Protein AF-R6THE5-F1 (afdb_monomer_lite)

Foldseek 3Di:
DVVVVVVVVVVVVVVVVVVVVVVVVVVVVVVVVVVVVVVVVVVVVCVLCVPPAAQLLSVLSVCPVVAPFWPHFLLVFKDFDPLCVLQLCLLCPLSRSATEGAAPVSVVVSVVVCVVVVRDDHHYDHLVPAAADADPDPCLCVQPQWDAFSLVRMDGDPSCSSVSRNRGSQETEGADPVSVVVSCVVVVQSGWYAHSQGWIQHRPGDDIDDDPRPCPDPPPPPDDDDDDDDPDPDPDDDDDDDDDDDDDDDDDDDDDDDDDDDDDDDDDDDDDDDDDDDD

Structure (mmCIF, N/CA/C/O backbone):
data_AF-R6THE5-F1
#
_entry.id   AF-R6THE5-F1
#
loop_
_atom_site.group_PDB
_atom_site.id
_atom_site.type_symbol
_atom_site.label_atom_id
_atom_site.label_alt_id
_atom_site.label_comp_id
_atom_site.label_asym_id
_atom_site.label_entity_id
_atom_site.label_seq_id
_atom_site.pdbx_PDB_ins_code
_atom_site.Cartn_x
_atom_site.Cartn_y
_atom_site.Cartn_z
_atom_site.occupancy
_atom_site.B_iso_or_equiv
_atom_site.auth_seq_id
_atom_site.auth_comp_id
_atom_site.auth_asym_id
_atom_site.auth_atom_id
_atom_site.pdbx_PDB_model_num
ATOM 1 N N . MET A 1 1 ? -55.246 -9.304 52.342 1.00 58.66 1 MET A N 1
ATOM 2 C CA . MET A 1 1 ? -54.461 -8.093 51.993 1.00 58.66 1 MET A CA 1
ATOM 3 C C . MET A 1 1 ? -52.943 -8.332 51.969 1.00 58.66 1 MET A C 1
ATOM 5 O O . MET A 1 1 ? -52.313 -7.885 51.020 1.00 58.66 1 MET A O 1
ATOM 9 N N . GLY A 1 2 ? -52.345 -9.071 52.919 1.00 68.88 2 GLY A N 1
ATOM 10 C CA . GLY A 1 2 ? -50.879 -9.270 52.994 1.00 68.88 2 GLY A CA 1
ATOM 11 C C . GLY A 1 2 ? -50.200 -9.909 51.766 1.00 68.88 2 GLY A C 1
ATOM 12 O O . GLY A 1 2 ? -49.171 -9.410 51.318 1.00 68.88 2 GLY A O 1
ATOM 13 N N . ASN A 1 3 ? -50.804 -10.935 51.149 1.00 76.44 3 ASN A N 1
ATOM 14 C CA . ASN A 1 3 ? -50.218 -11.612 49.974 1.00 76.44 3 ASN A CA 1
ATOM 15 C C . ASN A 1 3 ? -50.125 -10.725 48.720 1.00 76.44 3 ASN A C 1
ATOM 17 O O . ASN A 1 3 ? -49.232 -10.904 47.896 1.00 76.44 3 ASN A O 1
ATOM 21 N N . ILE A 1 4 ? -51.030 -9.753 48.572 1.00 80.88 4 ILE A N 1
ATOM 22 C CA . ILE A 1 4 ? -51.056 -8.852 47.412 1.00 80.88 4 ILE A CA 1
ATOM 23 C C . ILE A 1 4 ? -49.900 -7.849 47.515 1.00 80.88 4 ILE A C 1
ATOM 25 O O . ILE A 1 4 ? -49.156 -7.657 46.555 1.00 80.88 4 ILE A O 1
ATOM 29 N N . ILE A 1 5 ? -49.686 -7.281 48.705 1.00 83.06 5 ILE A N 1
ATOM 30 C CA . ILE A 1 5 ? -48.602 -6.328 48.984 1.00 83.06 5 ILE A CA 1
ATOM 31 C C . ILE A 1 5 ? -47.231 -6.995 48.793 1.00 83.06 5 ILE A C 1
ATOM 33 O O . ILE A 1 5 ? -46.365 -6.426 48.128 1.00 83.06 5 ILE A O 1
ATOM 37 N N . ALA A 1 6 ? -47.064 -8.231 49.279 1.00 83.44 6 ALA A N 1
ATOM 38 C CA . ALA A 1 6 ? -45.846 -9.020 49.080 1.00 83.44 6 ALA A CA 1
ATOM 39 C C . ALA A 1 6 ? -45.580 -9.355 47.595 1.00 83.44 6 ALA A C 1
ATOM 41 O O . ALA A 1 6 ? -44.442 -9.331 47.131 1.00 83.44 6 ALA A O 1
ATOM 42 N N . GLY A 1 7 ? -46.627 -9.620 46.807 1.00 86.50 7 GLY A N 1
ATOM 43 C CA . GLY A 1 7 ? -46.486 -9.832 45.363 1.00 86.50 7 GLY A CA 1
ATOM 44 C C . GLY A 1 7 ? -46.077 -8.562 44.605 1.00 86.50 7 GLY A C 1
ATOM 45 O O . GLY A 1 7 ? -45.289 -8.622 43.657 1.00 86.50 7 GLY A O 1
ATOM 46 N N . HIS A 1 8 ? -46.588 -7.396 45.012 1.00 86.38 8 HIS A N 1
ATOM 47 C CA . HIS A 1 8 ? -46.202 -6.115 44.415 1.00 86.38 8 HIS A CA 1
ATOM 48 C C . HIS A 1 8 ? -44.771 -5.698 44.779 1.00 86.38 8 HIS A C 1
ATOM 50 O O . HIS A 1 8 ? -44.074 -5.173 43.907 1.00 86.38 8 HIS A O 1
ATOM 56 N N . SER A 1 9 ? -44.301 -5.970 46.001 1.00 89.31 9 SER A N 1
ATOM 57 C CA . SER A 1 9 ? -42.917 -5.682 46.399 1.00 89.31 9 SER A CA 1
ATOM 58 C C . SER A 1 9 ? -41.904 -6.531 45.625 1.00 89.31 9 SER A C 1
ATOM 60 O O . SER A 1 9 ? -40.937 -5.980 45.103 1.00 89.31 9 SER A O 1
ATOM 62 N N . LEU A 1 10 ? -42.171 -7.829 45.431 1.00 90.00 10 LEU A N 1
ATOM 63 C CA . LEU A 1 10 ? -41.318 -8.720 44.633 1.00 90.00 10 LEU A CA 1
ATOM 64 C C . LEU A 1 10 ? -41.166 -8.245 43.179 1.00 90.00 10 LEU A C 1
ATOM 66 O O . LEU A 1 10 ? -40.049 -8.158 42.668 1.00 90.00 10 LEU A O 1
ATOM 70 N N . ARG A 1 11 ? -42.267 -7.858 42.517 1.00 89.44 11 ARG A N 1
ATOM 71 C CA . ARG A 1 11 ? -42.217 -7.311 41.144 1.00 89.44 11 ARG A CA 1
ATOM 72 C C . ARG A 1 11 ? -41.452 -5.990 41.070 1.00 89.44 11 ARG A C 1
ATOM 74 O O . ARG A 1 11 ? -40.806 -5.706 40.061 1.00 89.44 11 ARG A O 1
ATOM 81 N N . LEU A 1 12 ? -41.542 -5.166 42.113 1.00 92.31 12 LEU A N 1
ATOM 82 C CA . LEU A 1 12 ? -40.837 -3.891 42.193 1.00 92.31 12 LEU A CA 1
ATOM 83 C C . LEU A 1 12 ? -39.329 -4.101 42.376 1.00 92.31 12 LEU A C 1
ATOM 85 O O . LEU A 1 12 ? -38.543 -3.438 41.699 1.00 92.31 12 LEU A O 1
ATOM 89 N N . GLU A 1 13 ? -38.915 -5.057 43.210 1.00 92.62 13 GLU A N 1
ATOM 90 C CA . GLU A 1 13 ? -37.508 -5.449 43.331 1.00 92.62 13 GLU A CA 1
ATOM 91 C C . GLU A 1 13 ? -36.951 -6.042 42.039 1.00 92.62 13 GLU A C 1
ATOM 93 O O . GLU A 1 13 ? -35.848 -5.691 41.624 1.00 92.62 13 GLU A O 1
ATOM 98 N N . GLU A 1 14 ? -37.713 -6.898 41.364 1.00 91.88 14 GLU A N 1
ATOM 99 C CA . GLU A 1 14 ? -37.295 -7.489 40.095 1.00 91.88 14 GLU A CA 1
ATOM 100 C C . GLU A 1 14 ? -37.095 -6.415 39.015 1.00 91.88 14 GLU A C 1
ATOM 102 O O . GLU A 1 14 ? -36.087 -6.417 38.306 1.00 91.88 14 GLU A O 1
ATOM 107 N N . ARG A 1 15 ? -38.011 -5.440 38.926 1.00 92.31 15 ARG A N 1
ATOM 108 C CA . ARG A 1 15 ? -37.875 -4.286 38.023 1.00 92.31 15 ARG A CA 1
ATOM 109 C C . ARG A 1 15 ? -36.680 -3.408 38.386 1.00 92.31 15 ARG A C 1
ATOM 111 O O . ARG A 1 15 ? -35.976 -2.974 37.480 1.00 92.31 15 ARG A O 1
ATOM 118 N N . LYS A 1 16 ? -36.415 -3.184 39.679 1.00 94.19 16 LYS A N 1
ATOM 119 C CA . LYS A 1 16 ? -35.219 -2.462 40.144 1.00 94.19 16 LYS A CA 1
ATOM 120 C C . LYS A 1 16 ? -33.933 -3.195 39.766 1.00 94.19 16 LYS A C 1
ATOM 122 O O . LYS A 1 16 ? -33.027 -2.560 39.240 1.00 94.19 16 LYS A O 1
ATOM 127 N N . LYS A 1 17 ? -33.869 -4.518 39.952 1.00 93.69 17 LYS A N 1
ATOM 128 C CA . LYS A 1 17 ? -32.723 -5.350 39.542 1.00 93.69 17 LYS A CA 1
ATOM 129 C C . LYS A 1 17 ? -32.512 -5.313 38.028 1.00 93.69 17 LYS A C 1
ATOM 131 O O . LYS A 1 17 ? -31.388 -5.123 37.576 1.00 93.69 17 LYS A O 1
ATOM 136 N N . LYS A 1 18 ? -33.589 -5.411 37.241 1.00 92.81 18 LYS A N 1
ATOM 137 C CA . LYS A 1 18 ? -33.544 -5.276 35.774 1.00 92.81 18 LYS A CA 1
ATOM 138 C C . LYS A 1 18 ? -33.065 -3.886 35.336 1.00 92.81 18 LYS A C 1
ATOM 140 O O . LYS A 1 18 ? -32.223 -3.792 34.449 1.00 92.81 18 LYS A O 1
ATOM 145 N N . ALA A 1 19 ? -33.548 -2.821 35.976 1.00 92.62 19 ALA A N 1
ATOM 146 C CA . ALA A 1 19 ? -33.108 -1.452 35.704 1.00 92.62 19 ALA A CA 1
ATOM 147 C C . ALA A 1 19 ? -31.634 -1.228 36.083 1.00 92.62 19 ALA A C 1
ATOM 149 O O . ALA A 1 19 ? -30.895 -0.619 35.312 1.00 92.62 19 ALA A O 1
ATOM 150 N N . ALA A 1 20 ? -31.191 -1.766 37.223 1.00 93.88 20 ALA A N 1
ATOM 151 C CA . ALA A 1 20 ? -29.797 -1.713 37.655 1.00 93.88 20 ALA A CA 1
ATOM 152 C C . ALA A 1 20 ? -28.881 -2.447 36.663 1.00 93.88 20 ALA A C 1
ATOM 154 O O . ALA A 1 20 ? -27.932 -1.850 36.162 1.00 93.88 20 ALA A O 1
ATOM 155 N N . ALA A 1 21 ? -29.231 -3.674 36.270 1.00 93.25 21 ALA A N 1
ATOM 156 C CA . ALA A 1 21 ? -28.481 -4.441 35.278 1.00 93.25 21 ALA A CA 1
ATOM 157 C C . ALA A 1 21 ? -28.393 -3.718 33.920 1.00 93.25 21 ALA A C 1
ATOM 159 O O . ALA A 1 21 ? -27.319 -3.648 33.324 1.00 93.25 21 ALA A O 1
ATOM 160 N N . ALA A 1 22 ? -29.494 -3.117 33.452 1.00 92.69 22 ALA A N 1
ATOM 161 C CA . ALA A 1 22 ? -29.495 -2.315 32.229 1.00 92.69 22 ALA A CA 1
ATOM 162 C C . ALA A 1 22 ? -28.617 -1.054 32.357 1.00 92.69 22 ALA A C 1
ATOM 164 O O . ALA A 1 22 ? -27.918 -0.684 31.413 1.00 92.69 22 ALA A O 1
ATOM 165 N N . SER A 1 23 ? -28.613 -0.403 33.526 1.00 92.69 23 SER A N 1
ATOM 166 C CA . SER A 1 23 ? -27.757 0.760 33.790 1.00 92.69 23 SER A CA 1
ATOM 167 C C . SER A 1 23 ? -26.270 0.396 33.821 1.00 92.69 23 SER A C 1
ATOM 169 O O . SER A 1 23 ? -25.455 1.110 33.241 1.00 92.69 23 SER A O 1
ATOM 171 N N . GLU A 1 24 ? -25.918 -0.753 34.401 1.00 93.88 24 GLU A N 1
ATOM 172 C CA . GLU A 1 24 ? -24.552 -1.276 34.408 1.00 93.88 24 GLU A CA 1
ATOM 173 C C . GLU A 1 24 ? -24.086 -1.640 33.000 1.00 93.88 24 GLU A C 1
ATOM 175 O O . GLU A 1 24 ? -22.976 -1.286 32.607 1.00 93.88 24 GLU A O 1
ATOM 180 N N . GLN A 1 25 ? -24.940 -2.299 32.210 1.00 93.56 25 GLN A N 1
ATOM 181 C CA . GLN A 1 25 ? -24.661 -2.587 30.802 1.00 93.56 25 GLN A CA 1
ATOM 182 C C . GLN A 1 25 ? -24.438 -1.301 30.006 1.00 93.56 25 GLN A C 1
ATOM 184 O O . GLN A 1 25 ? -23.479 -1.211 29.240 1.00 93.56 25 GLN A O 1
ATOM 189 N N . ARG A 1 26 ? -25.269 -0.276 30.227 1.00 94.62 26 ARG A N 1
ATOM 190 C CA . ARG A 1 26 ? -25.103 1.032 29.589 1.00 94.62 26 ARG A CA 1
ATOM 191 C C . ARG A 1 26 ? -23.787 1.695 29.994 1.00 94.62 26 ARG A C 1
ATOM 193 O O . ARG A 1 26 ? -23.100 2.221 29.122 1.00 94.62 26 ARG A O 1
ATOM 200 N N . MET A 1 27 ? -23.413 1.650 31.274 1.00 94.88 27 MET A N 1
ATOM 201 C CA . MET A 1 27 ? -22.129 2.186 31.741 1.00 94.88 27 MET A CA 1
ATOM 202 C C . MET A 1 27 ? -20.944 1.455 31.104 1.00 94.88 27 MET A C 1
ATOM 204 O O . MET A 1 27 ? -20.040 2.121 30.609 1.00 94.88 27 MET A O 1
ATOM 208 N N . LYS A 1 28 ? -20.977 0.116 31.037 1.00 94.81 28 LYS A N 1
ATOM 209 C CA . LYS A 1 28 ? -19.937 -0.690 30.375 1.00 94.81 28 LYS A CA 1
ATOM 210 C C . LYS A 1 28 ? -19.779 -0.309 28.906 1.0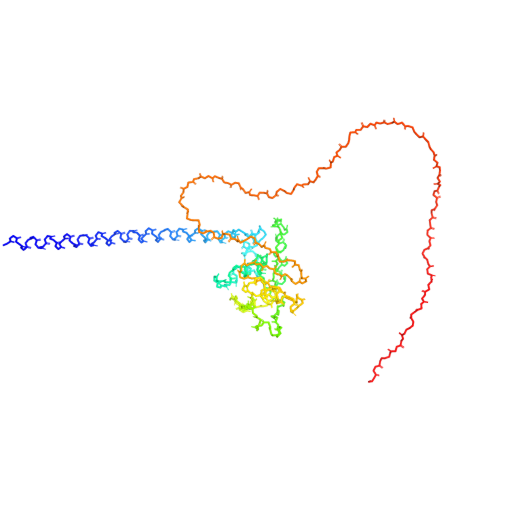0 94.81 28 LYS A C 1
ATOM 212 O O . LYS A 1 28 ? -18.690 0.074 28.500 1.00 94.81 28 LYS A O 1
ATOM 217 N N . LEU A 1 29 ? -20.878 -0.297 28.150 1.00 94.12 29 LEU A N 1
ATOM 218 C CA . LEU A 1 29 ? -20.852 0.099 26.740 1.00 94.12 29 LEU A CA 1
ATOM 219 C C . LEU A 1 29 ? -20.346 1.534 26.554 1.00 94.12 29 LEU A C 1
ATOM 221 O O . LEU A 1 29 ? -19.588 1.795 25.629 1.00 94.12 29 LEU A O 1
ATOM 225 N N . THR A 1 30 ? -20.713 2.455 27.451 1.00 95.62 30 THR A N 1
ATOM 226 C CA . THR A 1 30 ? -20.232 3.847 27.396 1.00 95.62 30 THR A CA 1
ATOM 227 C C . THR A 1 30 ? -18.719 3.923 27.630 1.00 95.62 30 THR A C 1
ATOM 229 O O . THR A 1 30 ? -18.014 4.640 26.915 1.00 95.62 30 THR A O 1
ATOM 232 N N . MET A 1 31 ? -18.195 3.158 28.593 1.00 94.81 31 MET A N 1
ATOM 233 C CA . MET A 1 31 ? -16.752 3.059 28.825 1.00 94.81 31 MET A CA 1
ATOM 234 C C . MET A 1 31 ? -16.026 2.449 27.620 1.00 94.81 31 MET A C 1
ATOM 236 O O . MET A 1 31 ? -15.014 3.001 27.187 1.00 94.81 31 MET A O 1
ATOM 240 N N . ASP A 1 32 ? -16.572 1.381 27.034 1.00 94.81 32 ASP A N 1
ATOM 241 C CA . ASP A 1 32 ? -16.005 0.726 25.851 1.00 94.81 32 ASP A CA 1
ATOM 242 C C . ASP A 1 32 ? -15.977 1.674 24.643 1.00 94.81 32 ASP A C 1
ATOM 244 O O . ASP A 1 32 ? -14.955 1.776 23.961 1.00 94.81 32 ASP A O 1
ATOM 248 N N . THR A 1 33 ? -17.052 2.442 24.413 1.00 95.44 33 THR A N 1
ATOM 249 C CA . THR A 1 33 ? -17.077 3.464 23.353 1.00 95.44 33 THR A CA 1
ATOM 250 C C . THR A 1 33 ? -16.022 4.541 23.578 1.00 95.44 33 THR A C 1
ATOM 252 O O . THR A 1 33 ? -15.283 4.866 22.652 1.00 95.44 33 THR A O 1
ATOM 255 N N . GLY A 1 34 ? -15.861 5.028 24.815 1.00 95.50 34 GLY A N 1
ATOM 256 C CA . GLY A 1 34 ? -14.832 6.018 25.136 1.00 95.50 34 GLY A CA 1
ATOM 257 C C . GLY A 1 34 ? -13.411 5.483 24.934 1.00 95.50 34 GLY A C 1
ATOM 258 O O . GLY A 1 34 ? -12.538 6.199 24.440 1.00 95.50 34 GLY A O 1
ATOM 259 N N . ALA A 1 35 ? -13.165 4.212 25.264 1.00 94.50 35 ALA A N 1
ATOM 260 C CA . ALA A 1 35 ? -11.875 3.566 25.040 1.00 94.50 35 ALA A CA 1
ATOM 261 C C . ALA A 1 35 ? -11.555 3.410 23.542 1.00 94.50 35 ALA A C 1
ATOM 263 O O . ALA A 1 35 ? -10.432 3.703 23.119 1.00 94.50 35 ALA A O 1
ATOM 264 N N . LEU A 1 36 ? -12.537 2.99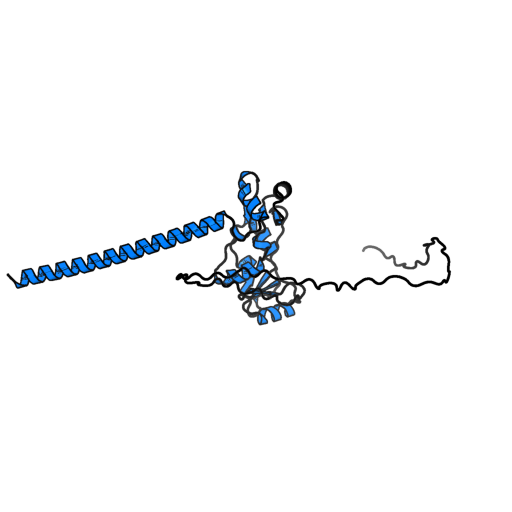2 22.735 1.00 94.19 36 LEU A N 1
ATOM 265 C CA . LEU A 1 36 ? -12.392 2.873 21.283 1.00 94.19 36 LEU A CA 1
ATOM 266 C C . LEU A 1 36 ? -12.195 4.239 20.615 1.00 94.19 36 LEU A C 1
ATOM 268 O O . LEU A 1 36 ? -11.300 4.369 19.781 1.00 94.19 36 LEU A O 1
ATOM 272 N N . ASP A 1 37 ? -12.934 5.269 21.029 1.00 95.44 37 ASP A N 1
ATOM 273 C CA . ASP A 1 37 ? -12.773 6.634 20.517 1.00 95.44 37 ASP A CA 1
ATOM 274 C C . ASP A 1 37 ? -11.380 7.189 20.810 1.00 95.44 37 ASP A C 1
ATOM 276 O O . ASP A 1 37 ? -10.729 7.756 19.930 1.00 95.44 37 ASP A O 1
ATOM 280 N N . ASN A 1 38 ? -10.876 6.980 22.028 1.00 95.88 38 ASN A N 1
ATOM 281 C CA . ASN A 1 38 ? -9.511 7.363 22.379 1.00 95.88 38 ASN A CA 1
ATOM 282 C C . ASN A 1 38 ? -8.487 6.615 21.519 1.00 95.88 38 ASN A C 1
ATOM 284 O O . ASN A 1 38 ? -7.516 7.213 21.053 1.00 95.88 38 ASN A O 1
ATOM 288 N N . ARG A 1 39 ? -8.710 5.321 21.255 1.00 94.81 39 ARG A N 1
ATOM 289 C CA . ARG A 1 39 ? -7.827 4.537 20.388 1.00 94.81 39 ARG A CA 1
ATOM 290 C C . ARG A 1 39 ? -7.839 5.048 18.949 1.00 94.81 39 ARG A C 1
ATOM 292 O O . ARG A 1 39 ? -6.764 5.169 18.366 1.00 94.81 39 ARG A O 1
ATOM 299 N N . ILE A 1 40 ? -9.013 5.362 18.402 1.00 94.88 40 ILE A N 1
ATOM 300 C CA . ILE A 1 40 ? -9.161 5.934 17.059 1.00 94.88 40 ILE A CA 1
ATOM 301 C C . ILE A 1 40 ? -8.428 7.271 16.989 1.00 94.88 40 ILE A C 1
ATOM 303 O O . ILE A 1 40 ? -7.590 7.443 16.113 1.00 94.88 40 ILE A O 1
ATOM 307 N N . ARG A 1 41 ? -8.656 8.177 17.949 1.00 94.44 41 ARG A N 1
ATOM 308 C CA . ARG A 1 41 ? -7.988 9.489 17.995 1.00 94.44 41 ARG A CA 1
ATOM 309 C C . ARG A 1 41 ? -6.468 9.366 17.979 1.00 94.44 41 ARG A C 1
ATOM 311 O O . ARG A 1 41 ? -5.822 10.047 17.191 1.00 94.44 41 ARG A O 1
ATOM 318 N N . LEU A 1 42 ? -5.909 8.480 18.805 1.00 93.00 42 LEU A N 1
ATOM 319 C CA . LEU A 1 42 ? -4.464 8.241 18.842 1.00 93.00 42 LEU A CA 1
ATOM 320 C C . LEU A 1 42 ? -3.939 7.722 17.497 1.00 93.00 42 LEU A C 1
ATOM 322 O O . LEU A 1 42 ? -2.939 8.230 17.004 1.00 93.00 42 LEU A O 1
ATOM 326 N N . LEU A 1 43 ? -4.616 6.741 16.890 1.00 89.50 43 LEU A N 1
ATOM 327 C CA . LEU A 1 43 ? -4.209 6.192 15.593 1.00 89.50 43 LEU A CA 1
ATOM 328 C C . LEU A 1 43 ? -4.302 7.234 14.473 1.00 89.50 43 LEU A C 1
ATOM 330 O O . LEU A 1 43 ? -3.379 7.350 13.674 1.00 89.50 43 LEU A O 1
ATOM 334 N N . THR A 1 44 ? -5.369 8.033 14.451 1.00 90.62 44 THR A N 1
ATOM 335 C CA . THR A 1 44 ? -5.538 9.118 13.478 1.00 90.62 44 THR A CA 1
ATOM 336 C C . THR A 1 44 ? -4.460 10.192 13.629 1.00 90.62 44 THR A C 1
ATOM 338 O O . THR A 1 44 ? -3.995 10.727 12.625 1.00 90.62 44 THR A O 1
ATOM 341 N N . GLU A 1 45 ? -4.031 10.509 14.852 1.00 91.00 45 GLU A N 1
ATOM 342 C CA . GLU A 1 45 ? -2.941 11.466 15.069 1.00 91.00 45 GLU A CA 1
ATOM 343 C C . GLU A 1 45 ? -1.604 10.916 14.551 1.00 91.00 45 GLU A C 1
ATOM 345 O O . GLU A 1 45 ? -0.909 11.590 13.793 1.00 91.00 45 GLU A O 1
ATOM 350 N N . MET A 1 46 ? -1.293 9.650 14.850 1.00 88.81 46 MET A N 1
ATOM 351 C CA . MET A 1 46 ? -0.091 8.978 14.334 1.00 88.81 46 MET A CA 1
ATOM 352 C C . MET A 1 46 ? -0.066 8.929 12.796 1.00 88.81 46 MET A C 1
ATOM 354 O O . MET A 1 46 ? 0.982 9.136 12.177 1.00 88.81 46 MET A O 1
ATOM 358 N N . GLU A 1 47 ? -1.219 8.681 12.165 1.00 86.81 47 GLU A N 1
ATOM 359 C CA . GLU A 1 47 ? -1.370 8.714 10.706 1.00 86.81 47 GLU A CA 1
ATOM 360 C C . GLU A 1 47 ? -1.102 10.114 10.140 1.00 86.81 47 GLU A C 1
ATOM 362 O O . GLU A 1 47 ? -0.350 10.252 9.174 1.00 86.81 47 GLU A O 1
ATOM 367 N N . ARG A 1 48 ? -1.646 11.168 10.764 1.00 85.25 48 ARG A N 1
ATOM 368 C CA . ARG A 1 48 ? -1.424 12.568 10.353 1.00 85.25 48 ARG A CA 1
ATOM 369 C C . ARG A 1 48 ? 0.031 13.001 10.483 1.00 85.25 48 ARG A C 1
ATOM 371 O O . ARG A 1 48 ? 0.526 13.765 9.654 1.00 85.25 48 ARG A O 1
ATOM 378 N N . GLU A 1 49 ? 0.733 12.499 11.491 1.00 86.12 49 GLU A N 1
ATOM 379 C CA . GLU A 1 49 ? 2.168 12.734 11.671 1.00 86.12 49 GLU A CA 1
ATOM 380 C C . GLU A 1 49 ? 3.049 11.881 10.743 1.00 86.12 49 GLU A C 1
ATOM 382 O O . GLU A 1 49 ? 4.287 12.010 10.751 1.00 86.12 49 GLU A O 1
ATOM 387 N N . TYR A 1 50 ? 2.429 11.022 9.923 1.00 85.38 50 TYR A N 1
ATOM 388 C CA . TYR A 1 50 ? 3.100 10.066 9.051 1.00 85.38 50 TYR A CA 1
ATOM 389 C C . TYR A 1 50 ? 4.117 9.220 9.830 1.00 85.38 50 TYR A C 1
ATOM 391 O O . TYR A 1 50 ? 5.253 9.014 9.388 1.00 85.38 50 TYR A O 1
ATOM 399 N N . GLU A 1 51 ? 3.767 8.773 11.036 1.00 84.44 51 GLU A N 1
ATOM 400 C CA . GLU A 1 51 ? 4.682 7.999 11.870 1.00 84.44 51 GLU A CA 1
ATOM 401 C C . GLU A 1 51 ? 5.160 6.724 11.144 1.00 84.44 51 GLU A C 1
ATOM 403 O O . GLU A 1 51 ? 4.421 6.088 10.400 1.00 84.44 51 GLU A O 1
ATOM 408 N N . GLY A 1 52 ? 6.449 6.389 11.267 1.00 83.75 52 GLY A N 1
ATOM 409 C CA . GLY A 1 52 ? 7.067 5.284 10.517 1.00 83.75 52 GLY A CA 1
ATOM 410 C C . GLY A 1 52 ? 7.555 5.620 9.097 1.00 83.75 52 GLY A C 1
ATOM 411 O O . GLY A 1 52 ? 8.376 4.879 8.551 1.00 83.75 52 GLY A O 1
ATOM 412 N N . PHE A 1 53 ? 7.161 6.756 8.509 1.00 88.31 53 PHE A N 1
ATOM 413 C CA . PHE A 1 53 ? 7.721 7.210 7.230 1.00 88.31 53 PHE A CA 1
ATOM 414 C C . PHE A 1 53 ? 9.077 7.902 7.394 1.00 88.31 53 PHE A C 1
ATOM 416 O O . PHE A 1 53 ? 9.394 8.503 8.427 1.00 88.31 53 PHE A O 1
ATOM 423 N N . SER A 1 54 ? 9.884 7.862 6.330 1.00 89.38 54 SER A N 1
ATOM 424 C CA . SER A 1 54 ? 11.135 8.615 6.279 1.00 89.38 54 SER A CA 1
ATOM 425 C C . SER A 1 54 ? 10.900 10.125 6.418 1.00 89.38 54 SER A C 1
ATOM 427 O O . SER A 1 54 ? 9.893 10.674 5.964 1.00 89.38 54 SER A O 1
ATOM 429 N N . LYS A 1 55 ? 11.879 10.826 7.007 1.00 90.19 55 LYS A N 1
ATOM 430 C CA . LYS A 1 55 ? 11.834 12.285 7.220 1.00 90.19 55 LYS A CA 1
ATOM 431 C C . LYS A 1 55 ? 11.492 13.063 5.942 1.00 90.19 55 LYS A C 1
ATOM 433 O O . LYS A 1 55 ? 10.764 14.049 6.006 1.00 90.19 55 LYS A O 1
ATOM 438 N N . ALA A 1 56 ? 11.986 12.604 4.792 1.00 90.56 56 ALA A N 1
ATOM 439 C CA . ALA A 1 56 ? 11.726 13.239 3.507 1.00 90.56 56 ALA A CA 1
ATOM 440 C C . ALA A 1 56 ? 10.243 13.164 3.120 1.00 90.56 56 ALA A C 1
ATOM 442 O O . ALA A 1 56 ? 9.666 14.169 2.715 1.00 90.56 56 ALA A O 1
ATOM 443 N N . VAL A 1 57 ? 9.612 12.000 3.295 1.00 91.19 57 VAL A N 1
ATOM 444 C CA . VAL A 1 57 ? 8.194 11.805 2.966 1.00 91.19 57 VAL A CA 1
ATOM 445 C C . VAL A 1 57 ? 7.303 12.627 3.892 1.00 91.19 57 VAL A C 1
ATOM 447 O O . VAL A 1 57 ? 6.398 13.303 3.404 1.00 91.19 57 VAL A O 1
ATOM 450 N N . LYS A 1 58 ? 7.624 12.673 5.195 1.00 91.19 58 LYS A N 1
ATOM 451 C CA . LYS A 1 58 ? 6.931 13.531 6.171 1.00 91.19 58 LYS A CA 1
ATOM 452 C C . LYS A 1 58 ? 6.934 14.998 5.744 1.00 91.19 58 LYS A C 1
ATOM 454 O O . LYS A 1 58 ? 5.883 15.625 5.677 1.00 91.19 58 LYS A O 1
ATOM 459 N N . LEU A 1 59 ? 8.110 15.528 5.403 1.00 90.25 59 LEU A N 1
ATOM 460 C CA . LEU A 1 59 ? 8.266 16.932 5.013 1.00 90.25 59 LEU A CA 1
ATOM 461 C C . LEU A 1 59 ? 7.482 17.283 3.749 1.00 90.25 59 LEU A C 1
ATOM 463 O O . LEU A 1 59 ? 6.899 18.361 3.678 1.00 90.25 59 LEU A O 1
ATOM 467 N N . VAL A 1 60 ? 7.464 16.391 2.758 1.00 90.00 60 VAL A N 1
ATOM 468 C CA . VAL A 1 60 ? 6.703 16.608 1.520 1.00 90.00 60 VAL A CA 1
ATOM 469 C C . VAL A 1 60 ? 5.200 16.552 1.788 1.00 90.00 60 VAL A C 1
ATOM 471 O O . VAL A 1 60 ? 4.468 17.404 1.291 1.00 90.00 60 VAL A O 1
ATOM 474 N N . CYS A 1 61 ? 4.735 15.600 2.601 1.00 86.50 61 CYS A N 1
ATOM 475 C CA . CYS A 1 61 ? 3.312 15.469 2.910 1.00 86.50 61 CYS A CA 1
ATOM 476 C C . CYS A 1 61 ? 2.789 16.637 3.758 1.00 86.50 61 CYS A C 1
ATOM 478 O O . CYS A 1 61 ? 1.706 17.148 3.488 1.00 86.50 61 CYS A O 1
ATOM 480 N N . GLN A 1 62 ? 3.585 17.132 4.709 1.00 86.38 62 GLN A N 1
ATOM 481 C CA . GLN A 1 62 ? 3.273 18.350 5.467 1.00 86.38 62 GLN A CA 1
ATOM 482 C C . GLN A 1 62 ? 3.281 19.607 4.583 1.00 86.38 62 GLN A C 1
ATOM 484 O O . GLN A 1 62 ? 2.562 20.565 4.851 1.00 86.38 62 GLN A O 1
ATOM 489 N N . ALA A 1 63 ? 4.066 19.604 3.502 1.00 84.44 63 ALA A N 1
ATOM 490 C CA . ALA A 1 63 ? 4.153 20.703 2.545 1.00 84.44 63 ALA A CA 1
ATOM 491 C C . ALA A 1 63 ? 3.143 20.611 1.383 1.00 84.44 63 ALA A C 1
ATOM 493 O O . ALA A 1 63 ? 3.241 21.415 0.453 1.00 84.44 63 ALA A O 1
ATOM 494 N N . LYS A 1 64 ? 2.151 19.701 1.433 1.00 76.06 64 LYS A N 1
ATOM 495 C CA . LYS A 1 64 ? 1.083 19.574 0.413 1.00 76.06 64 LYS A CA 1
ATOM 496 C C . LYS A 1 64 ? 0.343 20.899 0.139 1.00 76.06 64 LYS A C 1
ATOM 498 O O . LYS A 1 64 ? -0.169 21.084 -0.953 1.00 76.06 64 LYS A O 1
ATOM 503 N N . GLY A 1 65 ? 0.316 21.841 1.089 1.00 73.56 65 GLY A N 1
ATOM 504 C CA . GLY A 1 65 ? -0.267 23.176 0.880 1.00 73.56 65 GLY A CA 1
ATOM 505 C C . GLY A 1 65 ? 0.585 24.135 0.031 1.00 73.56 65 GLY A C 1
ATOM 506 O O . GLY A 1 65 ? 0.048 25.072 -0.550 1.00 73.56 65 GLY A O 1
ATOM 507 N N . GLY A 1 66 ? 1.904 23.918 -0.052 1.00 78.81 66 GLY A N 1
ATOM 508 C CA . GLY A 1 66 ? 2.835 24.757 -0.823 1.00 78.81 66 GLY A CA 1
ATOM 509 C C . GLY A 1 66 ? 3.311 24.129 -2.136 1.00 78.81 66 GLY A C 1
ATOM 510 O O . GLY A 1 66 ? 3.810 24.833 -3.011 1.00 78.81 66 GLY A O 1
ATOM 511 N N . LEU A 1 67 ? 3.158 22.814 -2.284 1.00 82.81 67 LEU A N 1
ATOM 512 C CA . LEU A 1 67 ? 3.534 22.057 -3.473 1.00 82.81 67 LEU A CA 1
ATOM 513 C C . LEU A 1 67 ? 2.272 21.543 -4.169 1.00 82.81 67 LEU A C 1
ATOM 515 O O . LEU A 1 67 ? 1.418 20.925 -3.540 1.00 82.81 67 LEU A O 1
ATOM 519 N N . ARG A 1 68 ? 2.157 21.793 -5.473 1.00 86.56 68 ARG A N 1
ATOM 520 C CA . ARG A 1 68 ? 1.020 21.337 -6.283 1.00 86.56 68 ARG A CA 1
ATOM 521 C C . ARG A 1 68 ? 1.271 19.929 -6.829 1.00 86.56 68 ARG A C 1
ATOM 523 O O . ARG A 1 68 ? 2.413 19.485 -6.897 1.00 86.56 68 ARG A O 1
ATOM 530 N N . GLY A 1 69 ? 0.190 19.230 -7.175 1.00 88.56 69 GLY A N 1
ATOM 531 C CA . GLY A 1 69 ? 0.249 17.937 -7.863 1.00 88.56 69 GLY A CA 1
ATOM 532 C C . GLY A 1 69 ? 0.756 16.762 -7.024 1.00 88.56 69 GLY A C 1
ATOM 533 O O . GLY A 1 69 ? 1.229 15.775 -7.580 1.00 88.56 69 GLY A O 1
ATOM 534 N N . ILE A 1 70 ? 0.700 16.846 -5.688 1.00 92.50 70 ILE A N 1
ATOM 535 C CA . ILE A 1 70 ? 1.082 15.748 -4.786 1.00 92.50 70 ILE A CA 1
ATOM 536 C C . ILE A 1 70 ? -0.166 14.996 -4.335 1.00 92.50 70 ILE A C 1
ATOM 538 O O . ILE A 1 70 ? -0.998 15.540 -3.611 1.00 92.50 70 ILE A O 1
ATOM 542 N N . HIS A 1 71 ? -0.244 13.711 -4.675 1.00 91.19 71 HIS A N 1
ATOM 543 C CA . HIS A 1 71 ? -1.341 12.843 -4.246 1.00 91.19 71 HIS A CA 1
ATOM 544 C C . HIS A 1 71 ? -1.083 12.259 -2.855 1.00 91.19 71 HIS A C 1
ATOM 546 O O . HIS A 1 71 ? -1.985 12.209 -2.024 1.00 91.19 71 HIS A O 1
ATOM 552 N N . GLY A 1 72 ? 0.163 11.868 -2.579 1.00 91.06 72 GLY A N 1
ATOM 553 C CA . GLY A 1 72 ? 0.562 11.247 -1.315 1.00 91.06 72 GLY A CA 1
ATOM 554 C C . GLY A 1 72 ? 1.396 9.980 -1.513 1.00 91.06 72 GLY A C 1
ATOM 555 O O . GLY A 1 72 ? 1.722 9.625 -2.651 1.00 91.06 72 GLY A O 1
ATOM 556 N N . PRO A 1 73 ? 1.798 9.316 -0.419 1.00 93.62 73 PRO A N 1
ATOM 557 C CA . PRO A 1 73 ? 2.516 8.052 -0.476 1.00 93.62 73 PRO A CA 1
ATOM 558 C C . PRO A 1 73 ? 1.628 6.915 -1.002 1.00 93.62 73 PRO A C 1
ATOM 560 O O . PRO A 1 73 ? 0.421 6.895 -0.769 1.00 93.62 73 PRO A O 1
ATOM 563 N N . VAL A 1 74 ? 2.235 5.918 -1.653 1.00 93.88 74 VAL A N 1
ATOM 564 C CA . VAL A 1 74 ? 1.533 4.725 -2.173 1.00 93.88 74 VAL A CA 1
ATOM 565 C C . VAL A 1 74 ? 0.740 4.001 -1.078 1.00 93.88 74 VAL A C 1
ATOM 567 O O . VAL A 1 74 ? -0.344 3.493 -1.355 1.00 93.88 74 VAL A O 1
ATOM 570 N N . ALA A 1 75 ? 1.238 3.999 0.161 1.00 92.00 75 ALA A N 1
ATOM 571 C CA . ALA A 1 75 ? 0.555 3.412 1.313 1.00 92.00 75 ALA A CA 1
ATOM 572 C C . ALA A 1 75 ? -0.863 3.972 1.563 1.00 92.00 75 ALA A C 1
ATOM 574 O O . ALA A 1 75 ? -1.739 3.214 1.960 1.00 92.00 75 ALA A O 1
ATOM 575 N N . GLU A 1 76 ? -1.118 5.260 1.296 1.00 90.56 76 GLU A N 1
ATOM 576 C CA . GLU A 1 76 ? -2.458 5.863 1.450 1.00 90.56 76 GLU A CA 1
ATOM 577 C C . GLU A 1 76 ? -3.406 5.504 0.291 1.00 90.56 76 GLU A C 1
ATOM 579 O O . GLU A 1 76 ? -4.626 5.611 0.414 1.00 90.56 76 GLU A O 1
ATOM 584 N N . LEU A 1 77 ? -2.853 5.104 -0.859 1.00 92.00 77 LEU A N 1
ATOM 585 C CA . LEU A 1 77 ? -3.590 4.932 -2.116 1.00 92.00 77 LEU A CA 1
ATOM 586 C C . LEU A 1 77 ? -3.996 3.479 -2.391 1.00 92.00 77 LEU A C 1
ATOM 588 O O . LEU A 1 77 ? -4.723 3.219 -3.352 1.00 92.00 77 LEU A O 1
ATOM 592 N N . VAL A 1 78 ? -3.517 2.539 -1.577 1.00 93.00 78 VAL A N 1
ATOM 593 C CA . VAL A 1 78 ? -3.734 1.103 -1.747 1.00 93.00 78 VAL A CA 1
ATOM 594 C C . VAL A 1 78 ? -4.626 0.552 -0.642 1.00 93.00 78 VAL A C 1
ATOM 596 O O . VAL A 1 78 ? -4.483 0.894 0.529 1.00 93.00 78 VAL A O 1
ATOM 599 N N . ARG A 1 79 ? -5.546 -0.342 -1.005 1.00 93.19 79 ARG A N 1
ATOM 600 C CA . ARG A 1 79 ? -6.338 -1.133 -0.056 1.00 93.19 79 ARG A CA 1
ATOM 601 C C . ARG A 1 79 ? -6.212 -2.609 -0.400 1.00 93.19 79 ARG A C 1
ATOM 603 O O . ARG A 1 79 ? -6.213 -2.971 -1.571 1.00 93.19 79 ARG A O 1
ATOM 610 N N . THR A 1 80 ? -6.118 -3.473 0.600 1.00 93.19 80 THR A N 1
ATOM 611 C CA . THR A 1 80 ? -6.042 -4.927 0.400 1.00 93.19 80 THR A CA 1
ATOM 612 C C . THR A 1 80 ? -6.766 -5.657 1.524 1.00 93.19 80 THR A C 1
ATOM 614 O O . THR A 1 80 ? -7.089 -5.062 2.552 1.00 93.19 80 THR A O 1
ATOM 617 N N . GLU A 1 81 ? -7.062 -6.933 1.309 1.00 93.00 81 GLU A N 1
ATOM 618 C CA . GLU A 1 81 ? -7.673 -7.788 2.321 1.00 93.00 81 GLU A CA 1
ATOM 619 C C . GLU A 1 81 ? -6.641 -8.201 3.372 1.00 93.00 81 GLU A C 1
ATOM 621 O O . GLU A 1 81 ? -5.463 -8.398 3.068 1.00 93.00 81 GLU A O 1
ATOM 626 N N . GLN A 1 82 ? -7.092 -8.398 4.614 1.00 90.44 82 GLN A N 1
ATOM 627 C CA . GLN A 1 82 ? -6.209 -8.732 5.736 1.00 90.44 82 GLN A CA 1
ATOM 628 C C . GLN A 1 82 ? -5.397 -10.015 5.496 1.00 90.44 82 GLN A C 1
ATOM 630 O O . GLN A 1 82 ? -4.270 -10.120 5.967 1.00 90.44 82 GLN A O 1
ATOM 635 N N . LYS A 1 83 ? -5.939 -10.974 4.730 1.00 90.81 83 LYS A N 1
ATOM 636 C CA . LYS A 1 83 ? -5.244 -12.220 4.365 1.00 90.81 83 LYS A CA 1
ATOM 637 C C . LYS A 1 83 ? -3.974 -11.965 3.541 1.00 90.81 83 LYS A C 1
ATOM 639 O O . LYS A 1 83 ? -3.012 -12.712 3.667 1.00 90.81 83 LYS A O 1
ATOM 644 N N . TYR A 1 84 ? -3.963 -10.921 2.713 1.00 92.81 84 TYR A N 1
ATOM 645 C CA . TYR A 1 84 ? -2.863 -10.621 1.790 1.00 92.81 84 TYR A CA 1
ATOM 646 C C . TYR A 1 84 ? -1.994 -9.451 2.256 1.00 92.81 84 TYR A C 1
ATOM 648 O O . TYR A 1 84 ? -1.006 -9.131 1.598 1.00 92.81 84 TYR A O 1
ATOM 656 N N . SER A 1 85 ? -2.330 -8.815 3.384 1.00 91.62 85 SER A N 1
ATOM 657 C CA . SER A 1 85 ? -1.678 -7.580 3.826 1.00 91.62 85 SER A CA 1
ATOM 658 C C . SER A 1 85 ? -0.166 -7.741 3.967 1.00 91.62 85 SER A C 1
ATOM 660 O O . SER A 1 85 ? 0.576 -6.919 3.441 1.00 91.62 85 SER A O 1
ATOM 662 N N . LEU A 1 86 ? 0.286 -8.832 4.596 1.00 92.25 86 LEU A N 1
ATOM 663 C CA . LEU A 1 86 ? 1.707 -9.114 4.806 1.00 92.25 86 LEU A CA 1
ATOM 664 C C . LEU A 1 86 ? 2.445 -9.326 3.476 1.00 92.25 86 LEU A C 1
ATOM 666 O O . LEU A 1 86 ? 3.487 -8.718 3.232 1.00 92.25 86 LEU A O 1
ATOM 670 N N . ALA A 1 87 ? 1.878 -10.141 2.583 1.00 92.44 87 ALA A N 1
ATOM 671 C CA . ALA A 1 87 ? 2.464 -10.414 1.275 1.00 92.44 87 ALA A CA 1
ATOM 672 C C . ALA A 1 87 ? 2.570 -9.141 0.419 1.00 92.44 87 ALA A C 1
ATOM 674 O O . ALA A 1 87 ? 3.603 -8.896 -0.204 1.00 92.44 87 ALA A O 1
ATOM 675 N N . ILE A 1 88 ? 1.534 -8.297 0.414 1.00 93.88 88 ILE A N 1
ATOM 676 C CA . ILE A 1 88 ? 1.526 -7.034 -0.334 1.00 93.88 88 ILE A CA 1
ATOM 677 C C . ILE A 1 88 ? 2.479 -6.006 0.282 1.00 93.88 88 ILE A C 1
ATOM 679 O O . ILE A 1 88 ? 3.204 -5.335 -0.456 1.00 93.88 88 ILE A O 1
ATOM 683 N N . GLU A 1 89 ? 2.531 -5.904 1.610 1.00 91.88 89 GLU A N 1
ATOM 684 C CA . GLU A 1 89 ? 3.469 -5.029 2.320 1.00 91.88 89 GLU A CA 1
ATOM 685 C C . GLU A 1 89 ? 4.911 -5.360 1.932 1.00 91.88 89 GLU A C 1
ATOM 687 O O . GLU A 1 89 ? 5.691 -4.479 1.569 1.00 91.88 89 GLU A O 1
ATOM 692 N N . ILE A 1 90 ? 5.246 -6.646 1.911 1.00 91.81 90 ILE A N 1
ATOM 693 C CA . ILE A 1 90 ? 6.581 -7.132 1.575 1.00 91.81 90 ILE A CA 1
ATOM 694 C C . ILE A 1 90 ? 6.858 -7.019 0.070 1.00 91.81 90 ILE A C 1
ATOM 696 O O . ILE A 1 90 ? 7.972 -6.668 -0.340 1.00 91.81 90 ILE A O 1
ATOM 700 N N . ALA A 1 91 ? 5.852 -7.260 -0.774 1.00 91.88 91 ALA A N 1
ATOM 701 C CA . ALA A 1 91 ? 5.943 -7.049 -2.214 1.00 91.88 91 ALA A CA 1
ATOM 702 C C . ALA A 1 91 ? 6.268 -5.586 -2.547 1.00 91.88 91 ALA A C 1
ATOM 704 O O . ALA A 1 91 ? 7.163 -5.326 -3.352 1.00 91.88 91 ALA A O 1
ATOM 705 N N . LEU A 1 92 ? 5.611 -4.625 -1.901 1.00 91.69 92 LEU A N 1
ATOM 706 C CA . LEU A 1 92 ? 5.890 -3.204 -2.103 1.00 91.69 92 LEU A CA 1
ATOM 707 C C . LEU A 1 92 ? 7.196 -2.775 -1.420 1.00 91.69 92 LEU A C 1
ATOM 709 O O . LEU A 1 92 ? 7.978 -2.023 -2.008 1.00 91.69 92 LEU A O 1
ATOM 713 N N . GLY A 1 93 ? 7.464 -3.267 -0.209 1.00 89.88 93 GLY A N 1
ATOM 714 C CA . GLY A 1 93 ? 8.643 -2.936 0.587 1.00 89.88 93 GLY A CA 1
ATOM 715 C C . GLY A 1 93 ? 8.833 -1.423 0.722 1.00 89.88 93 GLY A C 1
ATOM 716 O O . GLY A 1 93 ? 7.908 -0.684 1.053 1.00 89.88 93 GLY A O 1
ATOM 717 N N . GLY A 1 94 ? 10.030 -0.931 0.384 1.00 87.50 94 GLY A N 1
ATOM 718 C CA . GLY A 1 94 ? 10.316 0.510 0.363 1.00 87.50 94 GLY A CA 1
ATOM 719 C C . GLY A 1 94 ? 9.445 1.318 -0.611 1.00 87.50 94 GLY A C 1
ATOM 720 O O . GLY A 1 94 ? 9.326 2.531 -0.458 1.00 87.50 94 GLY A O 1
ATOM 721 N N . GLY A 1 95 ? 8.794 0.655 -1.572 1.00 90.00 95 GLY A N 1
ATOM 722 C CA . GLY A 1 95 ? 7.864 1.269 -2.513 1.00 90.00 95 GLY A CA 1
ATOM 723 C C . GLY A 1 95 ? 6.601 1.843 -1.868 1.00 90.00 95 GLY A C 1
ATOM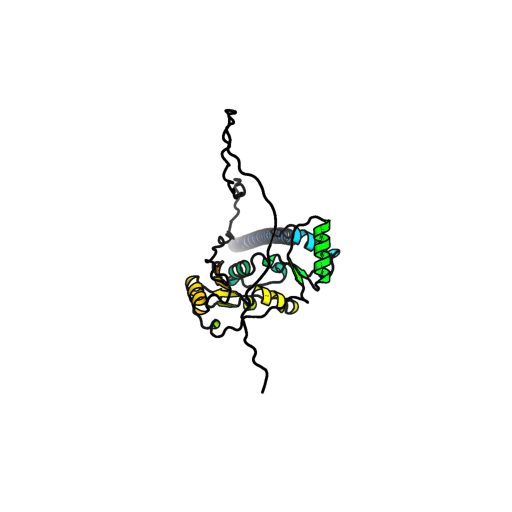 724 O O . GLY A 1 95 ? 6.008 2.751 -2.443 1.00 90.00 95 GLY A O 1
ATOM 725 N N . LEU A 1 96 ? 6.228 1.397 -0.660 1.00 91.75 96 LEU A N 1
ATOM 726 C CA . LEU A 1 96 ? 5.108 1.963 0.109 1.00 91.75 96 LEU A CA 1
ATOM 727 C C . LEU A 1 96 ? 5.289 3.454 0.415 1.00 91.75 96 LEU A C 1
ATOM 729 O O . LEU A 1 96 ? 4.315 4.204 0.471 1.00 91.75 96 LEU A O 1
ATOM 733 N N . GLN A 1 97 ? 6.540 3.880 0.606 1.00 92.62 97 GLN A N 1
ATOM 734 C CA . GLN A 1 97 ? 6.887 5.261 0.938 1.00 92.62 97 GLN A CA 1
ATOM 735 C C . GLN A 1 97 ? 7.058 6.153 -0.297 1.00 92.62 97 GLN A C 1
ATOM 737 O O . GLN A 1 97 ? 7.304 7.351 -0.155 1.00 92.62 97 GLN A O 1
ATOM 742 N N . ASN A 1 98 ? 6.964 5.592 -1.505 1.00 94.75 98 ASN A N 1
ATOM 743 C CA . ASN A 1 98 ? 7.089 6.373 -2.727 1.00 94.75 98 ASN A CA 1
ATOM 744 C C . ASN A 1 98 ? 5.903 7.332 -2.857 1.00 94.75 98 ASN A C 1
ATOM 746 O O . ASN A 1 98 ? 4.770 6.958 -2.570 1.00 94.75 98 ASN A O 1
ATOM 750 N N . ILE A 1 99 ? 6.162 8.556 -3.311 1.00 94.19 99 ILE A N 1
ATOM 751 C CA . ILE A 1 99 ? 5.155 9.617 -3.390 1.00 94.19 99 ILE A CA 1
ATOM 752 C C . ILE A 1 99 ? 4.637 9.715 -4.819 1.00 94.19 99 ILE A C 1
ATOM 754 O O . ILE A 1 99 ? 5.420 9.911 -5.747 1.00 94.19 99 ILE A O 1
ATOM 758 N N . VAL A 1 100 ? 3.324 9.614 -4.994 1.00 95.00 100 VAL A N 1
ATOM 759 C CA . VAL A 1 100 ? 2.659 9.777 -6.287 1.00 95.00 100 VAL A CA 1
ATOM 760 C C . VAL A 1 100 ? 2.431 11.257 -6.578 1.00 95.00 100 VAL A C 1
ATOM 762 O O . VAL A 1 100 ? 1.955 12.004 -5.716 1.00 95.00 100 VAL A O 1
ATOM 765 N N . VAL A 1 101 ? 2.775 11.668 -7.798 1.00 94.94 101 VAL A N 1
ATOM 766 C CA . VAL A 1 101 ? 2.618 13.043 -8.284 1.00 94.94 101 VAL A CA 1
ATOM 767 C C . VAL A 1 101 ? 1.989 13.067 -9.674 1.00 94.94 101 VAL A C 1
ATOM 769 O O . VAL A 1 101 ? 2.112 12.097 -10.420 1.00 94.94 101 VAL A O 1
ATOM 772 N N . ASP A 1 102 ? 1.344 14.172 -10.035 1.00 93.06 102 ASP A N 1
ATOM 773 C CA . ASP A 1 102 ? 0.710 14.337 -11.346 1.00 93.06 102 ASP A CA 1
ATOM 774 C C . ASP A 1 102 ? 1.746 14.294 -12.480 1.00 93.06 102 ASP A C 1
ATOM 776 O O . ASP A 1 102 ? 1.698 13.415 -13.348 1.00 93.06 102 ASP A O 1
ATOM 780 N N . ARG A 1 103 ? 2.716 15.221 -12.463 1.00 93.94 103 ARG A N 1
ATOM 781 C CA . ARG A 1 103 ? 3.707 15.395 -13.537 1.00 93.94 103 ARG A CA 1
ATOM 782 C C . ARG A 1 103 ? 5.145 15.344 -13.031 1.00 93.94 103 ARG A C 1
ATOM 784 O O . ARG A 1 103 ? 5.448 15.508 -11.851 1.00 93.94 103 ARG A O 1
ATOM 791 N N . GLU A 1 104 ? 6.076 15.167 -13.965 1.00 93.00 104 GLU A N 1
ATOM 792 C CA . GLU A 1 104 ? 7.517 15.233 -13.678 1.00 93.00 104 GLU A CA 1
ATOM 793 C C . GLU A 1 104 ? 7.965 16.613 -13.167 1.00 93.00 104 GLU A C 1
ATOM 795 O O . GLU A 1 104 ? 8.932 16.717 -12.412 1.00 93.00 104 GLU A O 1
ATOM 800 N N . GLU A 1 105 ? 7.274 17.678 -13.574 1.00 93.44 105 GLU A N 1
ATOM 801 C CA . GLU A 1 105 ? 7.536 19.051 -13.130 1.00 93.44 105 GLU A CA 1
ATOM 802 C C . GLU A 1 105 ? 7.260 19.212 -11.629 1.00 93.44 105 GLU A C 1
ATOM 804 O O . GLU A 1 105 ? 8.100 19.749 -10.902 1.00 93.44 105 GLU A O 1
ATOM 809 N N . ASP A 1 106 ? 6.153 18.643 -11.147 1.00 93.12 106 ASP A N 1
ATOM 810 C CA . ASP A 1 106 ? 5.788 18.637 -9.727 1.00 93.12 106 ASP A CA 1
ATOM 811 C C . ASP A 1 106 ? 6.801 17.831 -8.902 1.00 93.12 106 ASP A C 1
ATOM 813 O O . ASP A 1 106 ? 7.230 18.258 -7.824 1.00 93.12 106 ASP A O 1
ATOM 817 N N . ALA A 1 107 ? 7.284 16.705 -9.448 1.00 92.69 107 ALA A N 1
ATOM 818 C CA . ALA A 1 107 ? 8.371 15.937 -8.840 1.00 92.69 107 ALA A CA 1
ATOM 819 C C . ALA A 1 107 ? 9.642 16.788 -8.681 1.00 92.69 107 ALA A C 1
ATOM 821 O O . ALA A 1 107 ? 10.274 16.783 -7.622 1.00 92.69 107 ALA A O 1
ATOM 822 N N . LYS A 1 108 ? 10.030 17.542 -9.720 1.00 93.19 108 LYS A N 1
ATOM 823 C CA . LYS A 1 108 ? 11.214 18.418 -9.683 1.00 93.19 108 LYS A CA 1
ATOM 824 C C . LYS A 1 108 ? 11.061 19.522 -8.639 1.00 93.19 108 LYS A C 1
ATOM 826 O O . LYS A 1 108 ? 12.015 19.767 -7.895 1.00 93.19 108 LYS A O 1
ATOM 831 N N . ALA A 1 109 ? 9.884 20.139 -8.544 1.00 92.31 109 ALA A N 1
ATOM 832 C CA . ALA A 1 109 ? 9.589 21.146 -7.527 1.00 92.31 109 ALA A CA 1
ATOM 833 C C . ALA A 1 109 ? 9.716 20.565 -6.107 1.00 92.31 109 ALA A C 1
ATOM 835 O O . ALA A 1 109 ? 10.412 21.136 -5.262 1.00 92.31 109 ALA A O 1
ATOM 836 N N . ALA A 1 110 ? 9.145 19.382 -5.864 1.00 91.88 110 ALA A N 1
ATOM 837 C CA . ALA A 1 110 ? 9.240 18.695 -4.576 1.00 91.88 110 ALA A CA 1
ATOM 838 C C . ALA A 1 110 ? 10.685 18.290 -4.220 1.00 91.88 110 ALA A C 1
ATOM 840 O O . ALA A 1 110 ? 11.117 18.435 -3.073 1.00 91.88 110 ALA A O 1
ATOM 841 N N . ILE A 1 111 ? 11.478 17.840 -5.198 1.00 91.81 111 ILE A N 1
ATOM 842 C CA . ILE A 1 111 ? 12.909 17.556 -5.006 1.00 91.81 111 ILE A CA 1
ATOM 843 C C . ILE A 1 111 ? 13.679 18.840 -4.663 1.00 91.81 111 ILE A C 1
ATOM 845 O O . ILE A 1 111 ? 14.543 18.820 -3.783 1.00 91.81 111 ILE A O 1
ATOM 849 N N . GLY A 1 112 ? 13.380 19.956 -5.334 1.00 91.88 112 GLY A N 1
ATOM 850 C CA . GLY A 1 112 ? 13.965 21.266 -5.036 1.00 91.88 112 GLY A CA 1
ATOM 851 C C . GLY A 1 112 ? 13.679 21.704 -3.600 1.00 91.88 112 GLY A C 1
ATOM 852 O O . GLY A 1 112 ? 14.602 22.069 -2.869 1.00 91.88 112 GLY A O 1
ATOM 853 N N . PHE A 1 113 ? 12.429 21.555 -3.165 1.00 91.75 113 PHE A N 1
ATOM 854 C CA . PHE A 1 113 ? 12.004 21.819 -1.793 1.00 91.75 113 PHE A CA 1
ATOM 855 C C . PHE A 1 113 ? 12.767 20.967 -0.765 1.00 91.75 113 PHE A C 1
ATOM 857 O O . PHE A 1 113 ? 13.291 21.490 0.222 1.00 91.75 113 PHE A O 1
ATOM 864 N N . LEU A 1 114 ? 12.905 19.659 -1.018 1.00 91.62 114 LEU A N 1
ATOM 865 C CA . LEU A 1 114 ? 13.663 18.758 -0.144 1.00 91.62 114 LEU A CA 1
ATOM 866 C C . LEU A 1 114 ? 15.144 19.134 -0.049 1.00 91.62 114 LEU A C 1
ATOM 868 O O . LEU A 1 114 ? 15.721 19.051 1.037 1.00 91.62 114 LEU A O 1
ATOM 872 N N . LYS A 1 115 ? 15.761 19.563 -1.156 1.00 91.88 115 LYS A N 1
ATOM 873 C CA . LYS A 1 115 ? 17.159 20.015 -1.170 1.00 91.88 115 LYS A CA 1
ATOM 874 C C . LYS A 1 115 ? 17.351 21.282 -0.339 1.00 91.88 115 LYS A C 1
ATOM 876 O O . LYS A 1 115 ? 18.263 21.318 0.479 1.00 91.88 115 LYS A O 1
ATOM 881 N N . GLN A 1 116 ? 16.477 22.277 -0.496 1.00 91.06 116 GLN A N 1
ATOM 882 C CA . GLN A 1 116 ? 16.556 23.539 0.252 1.00 91.06 116 GLN A CA 1
ATOM 883 C C . GLN A 1 116 ? 16.448 23.324 1.766 1.00 91.06 116 GLN A C 1
ATOM 885 O O . GLN A 1 116 ? 17.153 23.967 2.536 1.00 91.06 116 GLN A O 1
ATOM 890 N N . ARG A 1 117 ? 15.603 22.383 2.200 1.00 89.12 117 ARG A N 1
ATOM 891 C CA . ARG A 1 117 ? 15.391 22.084 3.625 1.00 89.12 117 ARG A CA 1
ATOM 892 C C . ARG A 1 117 ? 16.269 20.958 4.173 1.00 89.12 117 ARG A C 1
ATOM 894 O O . ARG A 1 117 ? 16.069 20.543 5.312 1.00 89.12 117 ARG A O 1
ATOM 901 N N . SER A 1 118 ? 17.207 20.426 3.379 1.00 86.12 118 SER A N 1
ATOM 902 C CA . SER A 1 118 ? 18.004 19.238 3.737 1.00 86.12 118 SER A CA 1
ATOM 903 C C . SER A 1 118 ? 17.133 18.087 4.275 1.00 86.12 118 SER A C 1
ATOM 905 O O . SER A 1 118 ? 17.459 17.418 5.258 1.00 86.12 118 SER A O 1
ATOM 907 N N . GLY A 1 119 ? 15.977 17.883 3.637 1.00 82.00 119 GLY A N 1
ATOM 908 C CA . GLY A 1 119 ? 14.910 16.997 4.103 1.00 82.00 119 GLY A CA 1
ATOM 909 C C . GLY A 1 119 ? 15.174 15.506 3.889 1.00 82.00 119 GLY A C 1
ATOM 910 O O . GLY A 1 119 ? 14.426 14.676 4.396 1.00 82.00 119 GLY A O 1
ATOM 911 N N . GLY A 1 120 ? 16.244 15.158 3.171 1.00 89.38 120 GLY A N 1
ATOM 912 C CA . GLY A 1 120 ? 16.627 13.784 2.856 1.00 89.38 120 GLY A CA 1
ATOM 913 C C . GLY A 1 120 ? 16.297 13.391 1.416 1.00 89.38 120 GLY A C 1
ATOM 914 O O . GLY A 1 120 ? 16.261 14.231 0.519 1.00 89.38 120 GLY A O 1
ATOM 915 N N . ARG A 1 121 ? 16.102 12.088 1.191 1.00 89.00 121 ARG A N 1
ATOM 916 C CA . ARG A 1 121 ? 15.815 11.501 -0.124 1.00 89.00 121 ARG A CA 1
ATOM 917 C C . ARG A 1 121 ? 14.433 10.861 -0.106 1.00 89.00 121 ARG A C 1
ATOM 919 O O . ARG A 1 121 ? 14.127 10.122 0.823 1.00 89.00 121 ARG A O 1
ATOM 926 N N . ALA A 1 122 ? 13.653 11.114 -1.147 1.00 91.12 122 ALA A N 1
ATOM 927 C CA . ALA A 1 122 ? 12.382 10.453 -1.409 1.00 91.12 122 ALA A CA 1
ATOM 928 C C . ALA A 1 122 ? 12.316 10.058 -2.888 1.00 91.12 122 ALA A C 1
ATOM 930 O O . ALA A 1 122 ? 12.981 10.670 -3.730 1.00 91.12 122 ALA A O 1
ATOM 931 N N . THR A 1 123 ? 11.521 9.036 -3.184 1.00 93.06 123 THR A N 1
ATOM 932 C CA . THR A 1 123 ? 11.248 8.582 -4.549 1.00 93.06 123 THR A CA 1
ATOM 933 C C . THR A 1 123 ? 9.882 9.102 -4.966 1.00 93.06 123 THR A C 1
ATOM 935 O O . THR A 1 123 ? 8.904 8.925 -4.238 1.00 93.06 123 THR A O 1
ATOM 938 N N . PHE A 1 124 ? 9.820 9.723 -6.139 1.00 94.44 124 PHE A N 1
ATOM 939 C CA . PHE A 1 124 ? 8.596 10.284 -6.701 1.00 94.44 124 PHE A CA 1
ATOM 940 C C . PHE A 1 124 ? 8.151 9.471 -7.912 1.00 94.44 124 PHE A C 1
ATOM 942 O O . PHE A 1 124 ? 8.986 9.023 -8.699 1.00 94.44 124 PHE A O 1
ATOM 949 N N . LEU A 1 125 ? 6.841 9.293 -8.046 1.00 94.44 125 LEU A N 1
ATOM 950 C CA . LEU A 1 125 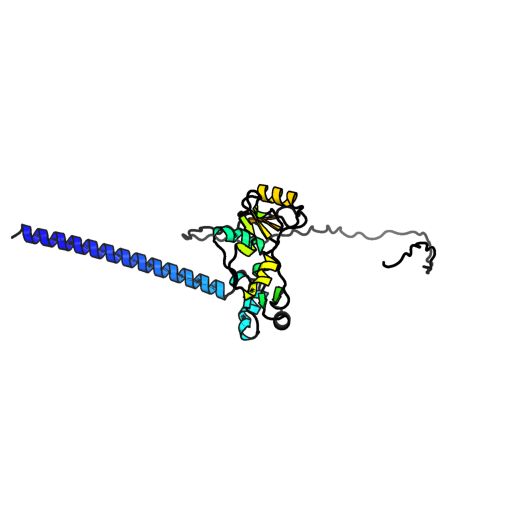? 6.201 8.481 -9.068 1.00 94.44 125 LEU A CA 1
ATOM 951 C C . LEU A 1 125 ? 5.223 9.347 -9.880 1.00 94.44 125 LEU A C 1
ATOM 953 O O . LEU A 1 125 ? 4.066 9.482 -9.478 1.00 94.44 125 LEU A O 1
ATOM 957 N N . PRO A 1 126 ? 5.679 9.967 -10.985 1.00 94.38 126 PRO A N 1
ATOM 958 C CA . PRO A 1 126 ? 4.826 10.792 -11.834 1.00 94.38 126 PRO A CA 1
ATOM 959 C C . PRO A 1 126 ? 3.870 9.939 -12.675 1.00 94.38 126 PRO A C 1
ATOM 961 O O . PRO A 1 126 ? 4.303 9.001 -13.356 1.00 94.38 126 PRO A O 1
ATOM 964 N N . LEU A 1 127 ? 2.584 10.298 -12.678 1.00 93.69 127 LEU A N 1
ATOM 965 C CA . LEU A 1 127 ? 1.543 9.591 -13.436 1.00 93.69 127 LEU A CA 1
ATOM 966 C C . LEU A 1 127 ? 1.787 9.635 -14.946 1.00 93.69 127 LEU A C 1
ATOM 968 O O . LEU A 1 127 ? 1.496 8.666 -15.645 1.00 93.69 127 LEU A O 1
ATOM 972 N N . THR A 1 128 ? 2.363 10.729 -15.448 1.00 91.44 128 THR A N 1
ATOM 973 C CA . THR A 1 128 ? 2.629 10.909 -16.882 1.00 91.44 128 THR A CA 1
ATOM 974 C C . THR A 1 128 ? 3.760 10.034 -17.422 1.00 91.44 128 THR A C 1
ATOM 976 O O . THR A 1 128 ? 3.751 9.704 -18.606 1.00 91.44 128 THR A O 1
ATOM 979 N N . ALA A 1 129 ? 4.748 9.676 -16.594 1.00 90.44 129 ALA A N 1
ATOM 980 C CA . ALA A 1 129 ? 5.964 9.004 -17.064 1.00 90.44 129 ALA A CA 1
ATOM 981 C C . ALA A 1 129 ? 5.947 7.492 -16.827 1.00 90.44 129 ALA A C 1
ATOM 983 O O . ALA A 1 129 ? 6.526 6.724 -17.601 1.00 90.44 129 ALA A O 1
ATOM 984 N N . ILE A 1 130 ? 5.310 7.048 -15.741 1.00 91.38 130 ILE A N 1
ATOM 985 C CA . ILE A 1 130 ? 5.351 5.643 -15.350 1.00 91.38 130 ILE A CA 1
ATOM 986 C C . ILE A 1 130 ? 4.460 4.823 -16.267 1.00 91.38 130 ILE A C 1
ATOM 988 O O . ILE A 1 130 ? 3.264 5.067 -16.405 1.00 91.38 130 ILE A O 1
ATOM 992 N N . ARG A 1 131 ? 5.060 3.781 -16.839 1.00 89.88 131 ARG A N 1
ATOM 993 C CA . ARG A 1 131 ? 4.350 2.718 -17.538 1.00 89.88 131 ARG A CA 1
ATOM 994 C C . ARG A 1 131 ? 4.495 1.436 -16.735 1.00 89.88 131 ARG A C 1
ATOM 996 O O . ARG A 1 131 ? 5.604 1.011 -16.402 1.00 89.88 131 ARG A O 1
ATOM 1003 N N . GLY A 1 132 ? 3.356 0.854 -16.396 1.00 85.69 132 GLY A N 1
ATOM 1004 C CA . GLY A 1 132 ? 3.264 -0.443 -15.753 1.00 85.69 132 GLY A CA 1
ATOM 1005 C C . GLY A 1 132 ? 2.575 -1.412 -16.690 1.00 85.69 132 GLY A C 1
ATOM 1006 O O . GLY A 1 132 ? 1.621 -1.048 -17.369 1.00 85.69 132 GLY A O 1
ATOM 1007 N N . GLU A 1 133 ? 3.056 -2.646 -16.717 1.00 86.44 133 GLU A N 1
ATOM 1008 C CA . GLU A 1 133 ? 2.404 -3.719 -17.451 1.00 86.44 133 GLU A CA 1
ATOM 1009 C C . GLU A 1 133 ? 2.264 -4.919 -16.529 1.00 86.44 133 GLU A C 1
ATOM 1011 O O . GLU A 1 133 ? 3.206 -5.287 -15.817 1.00 86.44 133 GLU A O 1
ATOM 1016 N N . GLU A 1 134 ? 1.078 -5.512 -16.552 1.00 85.19 134 GLU A N 1
ATOM 1017 C CA . GLU A 1 134 ? 0.827 -6.770 -15.877 1.00 85.19 134 GLU A CA 1
ATOM 1018 C C . GLU A 1 134 ? 1.451 -7.925 -16.666 1.00 85.19 134 GLU A C 1
ATOM 1020 O O . GLU A 1 134 ? 1.339 -8.016 -17.889 1.00 85.19 134 GLU A O 1
ATOM 1025 N N . MET A 1 135 ? 2.122 -8.823 -15.954 1.00 81.31 135 MET A N 1
ATOM 1026 C CA . MET A 1 135 ? 2.713 -10.012 -16.542 1.00 81.31 135 MET A CA 1
ATOM 1027 C C . MET A 1 135 ? 1.631 -10.938 -17.114 1.00 81.31 135 MET A C 1
ATOM 1029 O O . MET A 1 135 ? 0.701 -11.328 -16.416 1.00 81.31 135 MET A O 1
ATOM 1033 N N . ARG A 1 136 ? 1.802 -11.339 -18.379 1.00 76.19 136 ARG A N 1
ATOM 1034 C CA . ARG A 1 136 ? 0.902 -12.253 -19.108 1.00 76.19 136 ARG A CA 1
ATOM 1035 C C . ARG A 1 136 ? 1.552 -13.606 -19.399 1.00 76.19 136 ARG A C 1
ATOM 1037 O O . ARG A 1 136 ? 1.423 -14.144 -20.499 1.00 76.19 136 ARG A O 1
ATOM 1044 N N . GLU A 1 137 ? 2.300 -14.141 -18.441 1.00 74.56 137 GLU A N 1
ATOM 1045 C CA . GLU A 1 137 ? 2.884 -15.473 -18.597 1.00 74.56 137 GLU A CA 1
ATOM 1046 C C . GLU A 1 137 ? 1.793 -16.542 -18.485 1.00 74.56 137 GLU A C 1
ATOM 1048 O O . GLU A 1 137 ? 1.076 -16.637 -17.488 1.00 74.56 137 GLU A O 1
ATOM 1053 N N . ARG A 1 138 ? 1.642 -17.334 -19.550 1.00 72.88 138 ARG A N 1
ATOM 1054 C CA . ARG A 1 138 ? 0.629 -18.389 -19.626 1.00 72.88 138 ARG A CA 1
ATOM 1055 C C . ARG A 1 138 ? 1.008 -19.546 -18.703 1.00 72.88 138 ARG A C 1
ATOM 1057 O O . ARG A 1 138 ? 2.162 -19.959 -18.679 1.00 72.88 138 ARG A O 1
ATOM 1064 N N . GLY A 1 139 ? 0.020 -20.091 -17.994 1.00 75.81 139 GLY A N 1
ATOM 1065 C CA . GLY A 1 139 ? 0.183 -21.278 -17.146 1.00 75.81 139 GLY A CA 1
ATOM 1066 C C . GLY A 1 139 ? 0.672 -21.006 -15.720 1.00 75.81 139 GLY A C 1
ATOM 1067 O O . GLY A 1 139 ? 0.776 -21.950 -14.941 1.00 75.81 139 GLY A O 1
ATOM 1068 N N . VAL A 1 140 ? 0.953 -19.749 -15.347 1.00 80.75 140 VAL A N 1
ATOM 1069 C CA . VAL A 1 140 ? 1.291 -19.392 -13.954 1.00 80.75 140 VAL A CA 1
ATOM 1070 C C . VAL A 1 140 ? 0.078 -19.591 -13.043 1.00 80.75 140 VAL A C 1
ATOM 1072 O O . VAL A 1 140 ? 0.220 -20.097 -11.938 1.00 80.75 140 VAL A O 1
ATOM 1075 N N . GLU A 1 141 ? -1.116 -19.282 -13.548 1.00 81.00 141 GLU A N 1
ATOM 1076 C CA . GLU A 1 141 ? -2.385 -19.428 -12.821 1.00 81.00 141 GLU A CA 1
ATOM 1077 C C . GLU A 1 141 ? -2.754 -20.893 -12.525 1.00 81.00 141 GLU A C 1
ATOM 1079 O O . GLU A 1 141 ? -3.573 -21.156 -11.655 1.00 81.00 141 GLU A O 1
ATOM 1084 N N . GLN A 1 142 ? -2.149 -21.850 -13.237 1.00 83.38 142 GLN A N 1
ATOM 1085 C CA . GLN A 1 142 ? -2.383 -23.291 -13.061 1.00 83.38 142 GLN A CA 1
ATOM 1086 C C . GLN A 1 142 ? -1.346 -23.952 -12.145 1.00 83.38 142 GLN A C 1
ATOM 1088 O O . GLN A 1 142 ? -1.360 -25.169 -11.974 1.00 83.38 142 GLN A O 1
ATOM 1093 N N . ALA A 1 143 ? -0.383 -23.188 -11.629 1.00 82.44 143 ALA A N 1
ATOM 1094 C CA . ALA A 1 143 ? 0.632 -23.732 -10.746 1.00 82.44 143 ALA A CA 1
ATOM 1095 C C . ALA A 1 143 ? 0.062 -23.993 -9.346 1.00 82.44 143 ALA A C 1
ATOM 1097 O O . ALA A 1 143 ? -0.767 -23.234 -8.846 1.00 82.44 143 ALA A O 1
ATOM 1098 N N . GLU A 1 144 ? 0.546 -25.053 -8.704 1.00 83.31 144 GLU A N 1
ATOM 1099 C CA . GLU A 1 144 ? 0.178 -25.374 -7.326 1.00 83.31 144 GLU A CA 1
ATOM 1100 C C . GLU A 1 144 ? 0.583 -24.243 -6.371 1.00 83.31 144 GLU A C 1
ATOM 1102 O O . GLU A 1 144 ? 1.662 -23.655 -6.495 1.00 83.31 144 GLU A O 1
ATOM 1107 N N . GLY A 1 145 ? -0.315 -23.912 -5.441 1.00 85.31 145 GLY A N 1
ATOM 1108 C CA . GLY A 1 145 ? -0.117 -22.834 -4.472 1.00 85.31 145 GLY A CA 1
ATOM 1109 C C . GLY A 1 145 ? -0.158 -21.421 -5.067 1.00 85.31 145 GLY A C 1
ATOM 1110 O O . GLY A 1 145 ? 0.266 -20.480 -4.397 1.00 85.31 145 GLY A O 1
ATOM 1111 N N . PHE A 1 146 ? -0.625 -21.233 -6.309 1.00 91.25 146 PHE A N 1
ATOM 1112 C CA . PHE A 1 146 ? -0.833 -19.901 -6.883 1.00 91.25 146 PHE A CA 1
ATOM 1113 C C . PHE A 1 146 ? -2.056 -19.219 -6.257 1.00 91.25 146 PHE A C 1
ATOM 1115 O O . PHE A 1 146 ? -3.183 -19.687 -6.396 1.00 91.25 146 PHE A O 1
ATOM 1122 N N . VAL A 1 147 ? -1.837 -18.066 -5.621 1.00 91.19 147 VAL A N 1
ATOM 1123 C CA . VAL A 1 147 ? -2.920 -17.248 -5.052 1.00 91.19 147 VAL A CA 1
ATOM 1124 C C . VAL A 1 147 ? -3.392 -16.207 -6.063 1.00 91.19 147 VAL A C 1
ATOM 1126 O O . VAL A 1 147 ? -4.589 -15.998 -6.251 1.00 91.19 147 VAL A O 1
ATOM 1129 N N . GLY A 1 148 ? -2.451 -15.510 -6.701 1.00 91.00 148 GLY A N 1
ATOM 1130 C CA . GLY A 1 148 ? -2.779 -14.420 -7.610 1.00 91.00 148 GLY A CA 1
ATOM 1131 C C . GLY A 1 148 ? -1.599 -13.514 -7.936 1.00 91.00 148 GLY A C 1
ATOM 1132 O O . GLY A 1 148 ? -0.540 -13.558 -7.309 1.00 91.00 148 GLY A O 1
ATOM 1133 N N . LEU A 1 149 ? -1.801 -12.632 -8.913 1.00 92.25 149 LEU A N 1
ATOM 1134 C CA . LEU A 1 149 ? -0.899 -11.505 -9.142 1.00 92.25 149 LEU A CA 1
ATOM 1135 C C . LEU A 1 149 ? -1.138 -10.431 -8.085 1.00 92.25 149 LEU A C 1
ATOM 1137 O O . LEU A 1 149 ? -2.281 -10.055 -7.825 1.00 92.25 149 LEU A O 1
ATOM 1141 N N . ALA A 1 150 ? -0.061 -9.879 -7.528 1.00 92.44 150 ALA A N 1
ATOM 1142 C CA . ALA A 1 150 ? -0.164 -8.870 -6.479 1.00 92.44 150 ALA A CA 1
ATOM 1143 C C . ALA A 1 150 ? -0.952 -7.626 -6.935 1.00 92.44 150 ALA A C 1
ATOM 1145 O O . ALA A 1 150 ? -1.661 -7.032 -6.131 1.00 92.44 150 ALA A O 1
ATOM 1146 N N . SER A 1 151 ? -0.898 -7.275 -8.228 1.00 92.19 151 SER A N 1
ATOM 1147 C CA . SER A 1 151 ? -1.707 -6.210 -8.842 1.00 92.19 151 SER A CA 1
ATOM 1148 C C . SER A 1 151 ? -3.217 -6.449 -8.773 1.00 92.19 151 SER A C 1
ATOM 1150 O O . SER A 1 151 ? -3.967 -5.479 -8.729 1.00 92.19 151 SER A O 1
ATOM 1152 N N . ARG A 1 152 ? -3.668 -7.710 -8.768 1.00 91.44 152 ARG A N 1
ATOM 1153 C CA . ARG A 1 152 ? -5.092 -8.095 -8.732 1.00 91.44 152 ARG A CA 1
ATOM 1154 C C . ARG A 1 152 ? -5.626 -8.271 -7.309 1.00 91.44 152 ARG A C 1
ATOM 1156 O O . ARG A 1 152 ? -6.832 -8.227 -7.104 1.00 91.44 152 ARG A O 1
ATOM 1163 N N . LEU A 1 153 ? -4.733 -8.449 -6.334 1.00 91.88 153 LEU A N 1
ATOM 1164 C CA . LEU A 1 153 ? -5.061 -8.618 -4.911 1.00 91.88 153 LEU A CA 1
ATOM 1165 C C . LEU A 1 153 ? -5.196 -7.282 -4.156 1.00 91.88 153 LEU A C 1
ATOM 1167 O O . LEU A 1 153 ? -5.466 -7.253 -2.951 1.00 91.88 153 LEU A O 1
ATOM 1171 N N . VAL A 1 154 ? -4.991 -6.163 -4.850 1.00 93.88 154 VAL A N 1
ATOM 1172 C CA . VAL A 1 154 ? -5.102 -4.813 -4.295 1.00 93.88 154 VAL A CA 1
ATOM 1173 C C . VAL A 1 154 ? -6.202 -4.027 -5.000 1.00 93.88 154 VAL A C 1
ATOM 1175 O O . VAL A 1 154 ? -6.452 -4.190 -6.192 1.00 93.88 154 VAL A O 1
ATOM 1178 N N . ARG A 1 155 ? -6.851 -3.139 -4.252 1.00 94.12 155 ARG A N 1
ATOM 1179 C CA . ARG A 1 155 ? -7.839 -2.179 -4.743 1.00 94.12 155 ARG A CA 1
ATOM 1180 C C . ARG A 1 155 ? -7.220 -0.787 -4.727 1.00 94.12 155 ARG A C 1
ATOM 1182 O O . ARG A 1 155 ? -6.659 -0.365 -3.715 1.00 94.12 155 ARG A O 1
ATOM 1189 N N . PHE A 1 156 ? -7.345 -0.083 -5.842 1.00 93.69 156 PHE A N 1
ATOM 1190 C CA . PHE A 1 156 ? -6.842 1.272 -6.037 1.00 93.69 156 PHE A CA 1
ATOM 1191 C C . PHE A 1 156 ? -7.716 2.011 -7.054 1.00 93.69 156 PHE A C 1
ATOM 1193 O O . PHE A 1 156 ? -8.500 1.401 -7.780 1.00 93.69 156 PHE A O 1
ATOM 1200 N N . ASP A 1 157 ? -7.579 3.333 -7.105 1.00 94.25 157 ASP A N 1
ATOM 1201 C CA . ASP A 1 157 ? -8.255 4.162 -8.104 1.00 94.25 157 ASP A CA 1
ATOM 1202 C C . ASP A 1 157 ? -7.637 3.936 -9.503 1.00 94.25 157 ASP A C 1
ATOM 1204 O O . ASP A 1 157 ? -6.404 3.977 -9.617 1.00 94.25 157 ASP A O 1
ATOM 1208 N N . PRO A 1 158 ? -8.445 3.736 -10.566 1.00 92.06 158 PRO A N 1
ATOM 1209 C CA . PRO A 1 158 ? -7.968 3.538 -11.936 1.00 92.06 158 PRO A CA 1
ATOM 1210 C C . PRO A 1 158 ? -6.922 4.551 -12.413 1.00 92.06 158 PRO A C 1
ATOM 1212 O O . PRO A 1 158 ? -6.039 4.186 -13.190 1.00 92.06 158 PRO A O 1
ATOM 1215 N N . LYS A 1 159 ? -6.935 5.795 -11.910 1.00 92.25 159 LYS A N 1
ATOM 1216 C CA . LYS A 1 159 ? -5.908 6.795 -12.259 1.00 92.25 159 LYS A CA 1
ATOM 1217 C C . LYS A 1 159 ? -4.477 6.346 -11.925 1.00 92.25 159 LYS A C 1
ATOM 1219 O O . LYS A 1 159 ? -3.531 6.782 -12.571 1.00 92.25 159 LYS A O 1
ATOM 1224 N N . TYR A 1 160 ? -4.308 5.471 -10.930 1.00 93.81 160 TYR A N 1
ATOM 1225 C CA . TYR A 1 160 ? -3.009 4.987 -10.454 1.00 93.81 160 TYR A CA 1
ATOM 1226 C C . TYR A 1 160 ? -2.610 3.628 -11.044 1.00 93.81 160 TYR A C 1
ATOM 1228 O O . TYR A 1 160 ? -1.596 3.058 -10.635 1.00 93.81 160 TYR A O 1
ATOM 1236 N N . GLN A 1 161 ? -3.373 3.093 -12.001 1.00 92.88 161 GLN A N 1
ATOM 1237 C CA . GLN A 1 161 ? -3.180 1.743 -12.538 1.00 92.88 161 GLN A CA 1
ATOM 1238 C C . GLN A 1 161 ? -1.745 1.486 -13.015 1.00 92.88 161 GLN A C 1
ATOM 1240 O O . GLN A 1 161 ? -1.135 0.486 -12.636 1.00 92.88 161 GLN A O 1
ATOM 1245 N N . ASN A 1 162 ? -1.161 2.424 -13.764 1.00 93.31 162 ASN A N 1
ATOM 1246 C CA . ASN A 1 162 ? 0.209 2.296 -14.264 1.00 93.31 162 ASN A CA 1
ATOM 1247 C C . ASN A 1 162 ? 1.249 2.199 -13.138 1.00 93.31 162 ASN A C 1
ATOM 1249 O O . ASN A 1 162 ? 2.237 1.479 -13.273 1.00 93.31 162 ASN A O 1
ATOM 1253 N N . ILE A 1 163 ? 1.025 2.889 -12.018 1.00 93.88 163 ILE A N 1
ATOM 1254 C CA . ILE A 1 163 ? 1.925 2.852 -10.863 1.00 93.88 163 ILE A CA 1
ATOM 1255 C C . ILE A 1 163 ? 1.860 1.482 -10.196 1.00 93.88 163 ILE A C 1
ATOM 1257 O O . ILE A 1 163 ? 2.892 0.841 -9.993 1.00 93.88 163 ILE A O 1
ATOM 1261 N N . PHE A 1 164 ? 0.655 0.993 -9.907 1.00 94.19 164 PHE A N 1
ATOM 1262 C CA . PHE A 1 164 ? 0.494 -0.312 -9.270 1.00 94.19 164 PHE A CA 1
ATOM 1263 C C . PHE A 1 164 ? 0.943 -1.459 -10.174 1.00 94.19 164 PHE A C 1
ATOM 1265 O O . PHE A 1 164 ? 1.546 -2.409 -9.687 1.00 94.19 164 PHE A O 1
ATOM 1272 N N . TYR A 1 165 ? 0.759 -1.364 -11.489 1.00 93.25 165 TYR A N 1
ATOM 1273 C CA . TYR A 1 165 ? 1.284 -2.367 -12.418 1.00 93.25 165 TYR A CA 1
ATOM 1274 C C . TYR A 1 165 ? 2.807 -2.328 -12.526 1.00 93.25 165 TYR A C 1
ATOM 1276 O O . TYR A 1 165 ? 3.433 -3.377 -12.655 1.00 93.25 165 TYR A O 1
ATOM 1284 N N . ASN A 1 166 ? 3.427 -1.154 -12.413 1.00 92.62 166 ASN A N 1
ATOM 1285 C CA . ASN A 1 166 ? 4.881 -1.052 -12.367 1.00 92.62 166 ASN A CA 1
ATOM 1286 C C . ASN A 1 166 ? 5.458 -1.712 -11.100 1.00 92.62 166 ASN A C 1
ATOM 1288 O O . ASN A 1 166 ? 6.447 -2.440 -11.186 1.00 92.62 166 ASN A O 1
ATOM 1292 N N . LEU A 1 167 ? 4.814 -1.502 -9.948 1.00 92.00 167 LEU A N 1
ATOM 1293 C CA . LEU A 1 167 ? 5.277 -2.017 -8.655 1.00 92.00 167 LEU A CA 1
ATOM 1294 C C . LEU A 1 167 ? 4.925 -3.498 -8.430 1.00 92.00 167 LEU A C 1
ATOM 1296 O O . LEU A 1 167 ? 5.748 -4.266 -7.932 1.00 92.00 167 LEU A O 1
ATOM 1300 N N . LEU A 1 168 ? 3.703 -3.902 -8.781 1.00 92.81 168 LEU A N 1
ATOM 1301 C CA . LEU A 1 168 ? 3.114 -5.197 -8.424 1.00 92.81 168 LEU A CA 1
ATOM 1302 C C . LEU A 1 168 ? 2.742 -6.073 -9.620 1.00 92.81 168 LEU A C 1
ATOM 1304 O O . LEU A 1 168 ? 2.588 -7.278 -9.446 1.00 92.81 168 LEU A O 1
ATOM 1308 N N . GLY A 1 169 ? 2.653 -5.525 -10.836 1.00 90.06 169 GLY A N 1
ATOM 1309 C CA . GLY A 1 169 ? 2.227 -6.277 -12.029 1.00 90.06 169 GLY A CA 1
ATOM 1310 C C . GLY A 1 169 ? 3.175 -7.412 -12.425 1.00 90.06 169 GLY A C 1
ATOM 1311 O O . GLY A 1 169 ? 2.846 -8.260 -13.248 1.00 90.06 169 GLY A O 1
ATOM 1312 N N . ARG A 1 170 ? 4.361 -7.442 -11.820 1.00 90.00 170 ARG A N 1
ATOM 1313 C CA . ARG A 1 170 ? 5.445 -8.393 -12.065 1.00 90.00 170 ARG A CA 1
ATOM 1314 C C . ARG A 1 170 ? 5.778 -9.262 -10.844 1.00 90.00 170 ARG A C 1
ATOM 1316 O O . ARG A 1 170 ? 6.847 -9.892 -10.834 1.00 90.00 170 ARG A O 1
ATOM 1323 N N . THR A 1 171 ? 4.871 -9.277 -9.864 1.00 92.06 171 THR A N 1
ATOM 1324 C CA . THR A 1 171 ? 4.980 -9.990 -8.589 1.00 92.06 171 THR A CA 1
ATOM 1325 C C . THR A 1 171 ? 3.827 -10.979 -8.433 1.00 92.06 171 THR A C 1
ATOM 1327 O O . THR A 1 171 ? 2.657 -10.602 -8.506 1.00 92.06 171 THR A O 1
ATOM 1330 N N . VAL A 1 172 ? 4.167 -12.242 -8.198 1.00 93.06 172 VAL A N 1
ATOM 1331 C CA . VAL A 1 172 ? 3.219 -13.337 -7.965 1.00 93.06 172 VAL A CA 1
ATOM 1332 C C . VAL A 1 172 ? 3.162 -13.647 -6.475 1.00 93.06 172 VAL A C 1
ATOM 1334 O O . VAL A 1 172 ? 4.205 -13.713 -5.824 1.00 93.06 172 VAL A O 1
ATOM 1337 N N . VAL A 1 173 ? 1.955 -13.842 -5.952 1.00 93.69 173 VAL A N 1
ATOM 1338 C CA . VAL A 1 173 ? 1.727 -14.299 -4.582 1.00 93.69 173 VAL A CA 1
ATOM 1339 C C . VAL A 1 173 ? 1.428 -15.795 -4.592 1.00 93.69 173 VAL A C 1
ATOM 1341 O O . VAL A 1 173 ? 0.599 -16.263 -5.377 1.00 93.69 173 VAL A O 1
ATOM 1344 N N . VAL A 1 174 ? 2.117 -16.530 -3.725 1.00 94.12 174 VAL A N 1
ATOM 1345 C CA . VAL A 1 174 ? 1.955 -17.975 -3.524 1.00 94.12 174 VAL A CA 1
ATOM 1346 C C . VAL A 1 174 ? 1.655 -18.283 -2.059 1.00 94.12 174 VAL A C 1
ATOM 1348 O O . VAL A 1 174 ? 1.908 -17.451 -1.189 1.00 94.12 174 VAL A O 1
ATOM 1351 N N . GLU A 1 175 ? 1.116 -19.463 -1.781 1.00 91.94 175 GLU A N 1
ATOM 1352 C CA . GLU A 1 175 ? 0.839 -19.910 -0.411 1.00 91.94 175 GLU A CA 1
ATOM 1353 C C . GLU A 1 175 ? 2.151 -20.212 0.325 1.00 91.94 175 GLU A C 1
ATOM 1355 O O . GLU A 1 175 ? 2.510 -19.487 1.254 1.00 91.94 175 GLU A O 1
ATOM 1360 N N . ASP A 1 176 ? 2.922 -21.172 -0.193 1.00 91.19 176 ASP A N 1
ATOM 1361 C CA . ASP A 1 176 ? 4.119 -21.711 0.461 1.00 91.19 176 ASP A CA 1
ATOM 1362 C C . ASP A 1 176 ? 5.427 -21.422 -0.286 1.00 91.19 176 ASP A C 1
ATOM 1364 O O . ASP A 1 176 ? 5.465 -21.179 -1.500 1.00 91.19 176 ASP A O 1
ATOM 1368 N N . LEU A 1 177 ? 6.544 -21.509 0.447 1.00 88.94 177 LEU A N 1
ATOM 1369 C CA . LEU A 1 177 ? 7.886 -21.337 -0.114 1.00 88.94 177 LEU A CA 1
ATOM 1370 C C . LEU A 1 177 ? 8.227 -22.410 -1.144 1.00 88.94 177 LEU A C 1
ATOM 1372 O O . LEU A 1 177 ? 8.789 -22.083 -2.188 1.00 88.94 177 LEU A O 1
ATOM 1376 N N . ASP A 1 178 ? 7.905 -23.671 -0.862 1.00 90.00 178 ASP A N 1
ATOM 1377 C CA . ASP A 1 178 ? 8.256 -24.792 -1.737 1.00 90.00 178 ASP A CA 1
ATOM 1378 C C . ASP A 1 178 ? 7.564 -24.660 -3.100 1.00 90.00 178 ASP A C 1
ATOM 1380 O O . ASP A 1 178 ? 8.217 -24.763 -4.145 1.00 90.00 178 ASP A O 1
ATOM 1384 N N . CYS A 1 179 ? 6.280 -24.285 -3.088 1.00 89.81 179 CYS A N 1
ATOM 1385 C CA . CYS A 1 179 ? 5.512 -23.902 -4.274 1.00 89.81 179 CYS A CA 1
ATOM 1386 C C . CYS A 1 179 ? 6.188 -22.736 -5.013 1.00 89.81 179 CYS A C 1
ATOM 1388 O O . CYS A 1 179 ? 6.396 -22.785 -6.230 1.00 89.81 179 CYS A O 1
ATOM 1390 N N . GLY A 1 180 ? 6.623 -21.711 -4.273 1.00 88.25 180 GLY A N 1
ATOM 1391 C CA . GLY A 1 180 ? 7.369 -20.578 -4.816 1.00 88.25 180 GLY A CA 1
ATOM 1392 C C . GLY A 1 180 ? 8.690 -20.970 -5.487 1.00 88.25 180 GLY A C 1
ATOM 1393 O O . GLY A 1 180 ? 8.992 -20.474 -6.572 1.00 88.25 180 GLY A O 1
ATOM 1394 N N . ILE A 1 181 ? 9.471 -21.881 -4.901 1.00 88.44 181 ILE A N 1
ATOM 1395 C CA . ILE A 1 181 ? 10.744 -22.364 -5.462 1.00 88.44 181 ILE A CA 1
ATOM 1396 C C . ILE A 1 181 ? 10.496 -23.204 -6.719 1.00 88.44 181 ILE A C 1
ATOM 1398 O O . ILE A 1 181 ? 11.211 -23.040 -7.714 1.00 88.44 181 ILE A O 1
ATOM 1402 N N . ALA A 1 182 ? 9.490 -24.081 -6.704 1.00 88.69 182 ALA A N 1
ATOM 1403 C CA . ALA A 1 182 ? 9.103 -24.870 -7.870 1.00 88.69 182 ALA A CA 1
ATOM 1404 C C . ALA A 1 182 ? 8.690 -23.960 -9.038 1.00 88.69 182 ALA A C 1
ATOM 1406 O O . ALA A 1 182 ? 9.168 -24.132 -10.166 1.00 88.69 182 ALA A O 1
ATOM 1407 N N . LEU A 1 183 ? 7.888 -22.931 -8.752 1.00 88.56 183 LEU A N 1
ATOM 1408 C CA . LEU A 1 183 ? 7.463 -21.930 -9.725 1.00 88.56 183 LEU A CA 1
ATOM 1409 C C . LEU A 1 183 ? 8.653 -21.127 -10.267 1.00 88.56 183 LEU A C 1
ATOM 1411 O O . LEU A 1 183 ? 8.817 -20.994 -11.482 1.00 88.56 183 LEU A O 1
ATOM 1415 N N . ALA A 1 184 ? 9.533 -20.659 -9.382 1.00 88.00 184 ALA A N 1
ATOM 1416 C CA . ALA A 1 184 ? 10.738 -19.922 -9.745 1.00 88.00 184 ALA A CA 1
ATOM 1417 C C . ALA A 1 184 ? 11.635 -20.737 -10.694 1.00 88.00 184 ALA A C 1
ATOM 1419 O O . ALA A 1 184 ? 12.086 -20.228 -11.722 1.00 88.00 184 ALA A O 1
ATOM 1420 N N . ARG A 1 185 ? 11.834 -22.033 -10.410 1.00 86.94 185 ARG A N 1
ATOM 1421 C CA . ARG A 1 185 ? 12.610 -22.951 -11.262 1.00 86.94 185 ARG A CA 1
ATOM 1422 C C . ARG A 1 185 ? 11.942 -23.183 -12.616 1.00 86.94 185 ARG A C 1
ATOM 1424 O O . ARG A 1 185 ? 12.616 -23.077 -13.640 1.00 86.94 185 ARG A O 1
ATOM 1431 N N . ARG A 1 186 ? 10.631 -23.449 -12.634 1.00 86.88 186 ARG A N 1
ATOM 1432 C CA . ARG A 1 186 ? 9.857 -23.704 -13.861 1.00 86.88 186 ARG A CA 1
ATOM 1433 C C . ARG A 1 186 ? 9.926 -22.530 -14.838 1.00 86.88 186 ARG A C 1
ATOM 1435 O O . ARG A 1 186 ? 10.133 -22.741 -16.029 1.00 86.88 186 ARG A O 1
ATOM 1442 N N . TYR A 1 187 ? 9.825 -21.307 -14.323 1.00 85.94 187 TYR A N 1
ATOM 1443 C CA . TYR A 1 187 ? 9.844 -20.074 -15.114 1.00 85.94 187 TYR A CA 1
ATOM 1444 C C . TYR A 1 187 ? 11.212 -19.370 -15.111 1.00 85.94 187 TYR A C 1
ATOM 1446 O O . TYR A 1 187 ? 11.311 -18.194 -15.452 1.00 85.94 187 TYR A O 1
ATOM 1454 N N . ARG A 1 188 ? 12.293 -20.073 -14.735 1.00 84.88 188 ARG A N 1
ATOM 1455 C CA . ARG A 1 188 ? 13.683 -19.571 -14.766 1.00 84.88 188 ARG A CA 1
ATOM 1456 C C . ARG A 1 188 ? 13.868 -18.199 -14.092 1.00 84.88 188 ARG A C 1
ATOM 1458 O O . ARG A 1 188 ? 14.614 -17.354 -14.584 1.00 84.88 188 ARG A O 1
ATOM 1465 N N . ASN A 1 189 ? 13.200 -17.973 -12.961 1.00 82.56 189 ASN A N 1
ATOM 1466 C CA . ASN A 1 189 ? 13.223 -16.725 -12.187 1.00 82.56 189 ASN A CA 1
ATOM 1467 C C . ASN A 1 189 ? 12.815 -15.477 -12.997 1.00 82.56 189 ASN A C 1
ATOM 1469 O O . ASN A 1 189 ? 13.331 -14.380 -12.748 1.00 82.56 189 ASN A O 1
ATOM 1473 N N . ALA A 1 190 ? 11.899 -15.629 -13.960 1.00 84.38 190 ALA A N 1
ATOM 1474 C CA . ALA A 1 190 ? 11.413 -14.534 -14.799 1.00 84.38 190 ALA A CA 1
ATOM 1475 C C . ALA A 1 190 ? 10.690 -13.435 -14.002 1.00 84.38 190 ALA A C 1
ATOM 1477 O O . ALA A 1 190 ? 10.679 -12.271 -14.418 1.00 84.38 190 ALA A O 1
ATOM 1478 N N . PHE A 1 191 ? 10.120 -13.772 -12.842 1.00 87.69 191 PHE A N 1
ATOM 1479 C CA . PHE A 1 191 ? 9.344 -12.857 -12.013 1.00 87.69 191 PHE A CA 1
ATOM 1480 C C . PHE A 1 191 ? 9.639 -12.958 -10.518 1.00 87.69 191 PHE A C 1
ATOM 1482 O O . PHE A 1 191 ? 10.361 -13.840 -10.064 1.00 87.69 191 PHE A O 1
ATOM 1489 N N . ARG A 1 192 ? 9.145 -11.964 -9.770 1.00 90.75 192 ARG A N 1
ATOM 1490 C CA . ARG A 1 192 ? 9.285 -11.903 -8.313 1.00 90.75 192 ARG A CA 1
ATOM 1491 C C . ARG A 1 192 ? 8.152 -12.709 -7.691 1.00 90.75 192 ARG A C 1
ATOM 1493 O O . ARG A 1 192 ? 7.015 -12.579 -8.136 1.00 90.75 192 ARG A O 1
ATOM 1500 N N . ILE A 1 193 ? 8.456 -13.506 -6.677 1.00 91.62 193 ILE A N 1
ATOM 1501 C CA . ILE A 1 193 ? 7.479 -14.346 -5.980 1.00 91.62 193 ILE A CA 1
ATOM 1502 C C . ILE A 1 193 ? 7.497 -13.981 -4.499 1.00 91.62 193 ILE A C 1
ATOM 1504 O O . ILE A 1 193 ? 8.568 -13.755 -3.930 1.00 91.62 193 ILE A O 1
ATOM 1508 N N . VAL A 1 194 ? 6.316 -13.885 -3.895 1.00 93.44 194 VAL A N 1
ATOM 1509 C CA . VAL A 1 194 ? 6.132 -13.589 -2.472 1.00 93.44 194 VAL A CA 1
ATOM 1510 C C . VAL A 1 194 ? 5.166 -14.604 -1.875 1.00 93.44 194 VAL A C 1
ATOM 1512 O O . VAL A 1 194 ? 4.122 -14.865 -2.464 1.00 93.44 194 VAL A O 1
ATOM 1515 N N . THR A 1 195 ? 5.505 -15.183 -0.728 1.00 93.31 195 THR A N 1
ATOM 1516 C CA . THR A 1 195 ? 4.610 -16.104 -0.013 1.00 93.31 195 THR A CA 1
ATOM 1517 C C . THR A 1 195 ? 3.644 -15.342 0.897 1.00 93.31 195 THR A C 1
ATOM 1519 O O . THR A 1 195 ? 3.909 -14.192 1.266 1.00 93.31 195 THR A O 1
ATOM 1522 N N . LEU A 1 196 ? 2.545 -15.976 1.316 1.00 92.19 196 LEU A N 1
ATOM 1523 C CA . LEU A 1 196 ? 1.641 -15.405 2.326 1.00 92.19 196 LEU A CA 1
ATOM 1524 C C . LEU A 1 196 ? 2.352 -15.161 3.667 1.00 92.19 196 LEU A C 1
ATOM 1526 O O . LEU A 1 196 ? 2.068 -14.166 4.332 1.00 92.19 196 LEU A O 1
ATOM 1530 N N . ASP A 1 197 ? 3.345 -15.991 3.992 1.00 89.44 197 ASP A N 1
ATOM 1531 C CA . ASP A 1 197 ? 4.203 -15.858 5.178 1.00 89.44 197 ASP A CA 1
ATOM 1532 C C . ASP A 1 197 ? 5.276 -14.763 5.062 1.00 89.44 197 ASP A C 1
ATOM 1534 O O . ASP A 1 197 ? 6.041 -14.521 5.999 1.00 89.44 197 ASP A O 1
ATOM 1538 N N . GLY A 1 198 ? 5.360 -14.087 3.913 1.00 87.12 198 GLY A N 1
ATOM 1539 C CA . GLY A 1 198 ? 6.236 -12.937 3.731 1.00 87.12 198 GLY A CA 1
ATOM 1540 C C . GLY A 1 198 ? 7.656 -13.254 3.266 1.00 87.12 198 GLY A C 1
ATOM 1541 O O . GLY A 1 198 ? 8.557 -12.428 3.386 1.00 87.12 198 GLY A O 1
ATOM 1542 N N . GLN A 1 199 ? 7.900 -14.428 2.704 1.00 90.12 199 GLN A N 1
ATOM 1543 C CA . GLN A 1 199 ? 9.199 -14.753 2.122 1.00 90.12 199 GLN A CA 1
ATOM 1544 C C . GLN A 1 199 ? 9.249 -14.279 0.669 1.00 90.12 199 GLN A C 1
ATOM 1546 O O . GLN A 1 199 ? 8.249 -14.340 -0.045 1.00 90.12 199 GLN A O 1
ATOM 1551 N N . VAL A 1 200 ? 10.409 -13.790 0.221 1.00 90.44 200 VAL A N 1
ATOM 1552 C CA . VAL A 1 200 ? 10.548 -13.170 -1.108 1.00 90.44 200 VAL A CA 1
ATOM 1553 C C . VAL A 1 200 ? 11.613 -13.859 -1.933 1.00 90.44 200 VAL A C 1
ATOM 1555 O O . VAL A 1 200 ? 12.774 -13.878 -1.536 1.00 90.44 200 VAL A O 1
ATOM 1558 N N . ILE A 1 201 ? 11.247 -14.293 -3.136 1.00 89.50 201 ILE A N 1
ATOM 1559 C CA . ILE A 1 201 ? 12.172 -14.748 -4.175 1.00 89.50 201 ILE A CA 1
ATOM 1560 C C . ILE A 1 201 ? 12.247 -13.659 -5.247 1.00 89.50 201 ILE A C 1
ATOM 1562 O O . ILE A 1 201 ? 11.265 -13.345 -5.926 1.00 89.50 201 ILE A O 1
ATOM 1566 N N . ASN A 1 202 ? 13.423 -13.050 -5.390 1.00 87.25 202 ASN A N 1
ATOM 1567 C CA . ASN A 1 202 ? 13.646 -11.994 -6.374 1.00 87.25 202 ASN A CA 1
ATOM 1568 C C . ASN A 1 202 ? 13.976 -12.563 -7.760 1.00 87.25 202 ASN A C 1
ATOM 1570 O O . ASN A 1 202 ? 14.541 -13.649 -7.905 1.00 87.25 202 ASN A O 1
ATOM 1574 N N . ARG A 1 203 ? 13.696 -11.755 -8.789 1.00 83.75 203 ARG A N 1
ATOM 1575 C CA . ARG A 1 203 ? 14.155 -12.001 -10.163 1.00 83.75 203 ARG A CA 1
ATOM 1576 C C . ARG A 1 203 ? 15.678 -12.168 -10.171 1.00 83.75 203 ARG A C 1
ATOM 1578 O O . ARG A 1 203 ? 16.383 -11.416 -9.502 1.00 83.75 203 ARG A O 1
ATOM 1585 N N . GLY A 1 204 ? 16.182 -13.140 -10.929 1.00 76.12 204 GLY A N 1
ATOM 1586 C CA . GLY A 1 204 ? 17.624 -13.417 -11.006 1.00 76.12 204 GLY A CA 1
ATOM 1587 C C . GLY A 1 204 ? 18.173 -14.352 -9.922 1.00 76.12 204 GLY A C 1
ATOM 1588 O O . GLY A 1 204 ? 19.384 -14.525 -9.845 1.00 76.12 204 GLY A O 1
ATOM 1589 N N . GLY A 1 205 ? 17.312 -14.989 -9.118 1.00 68.44 205 GLY A N 1
ATOM 1590 C CA . GLY A 1 205 ? 17.705 -16.126 -8.276 1.00 68.44 205 GLY A CA 1
ATOM 1591 C C . GLY A 1 205 ? 18.470 -15.757 -7.008 1.00 68.44 205 GLY A C 1
ATOM 1592 O O . GLY A 1 205 ? 19.200 -16.588 -6.473 1.00 68.44 205 GLY A O 1
ATOM 1593 N N . SER A 1 206 ? 18.320 -14.524 -6.512 1.00 71.75 206 SER A N 1
ATOM 1594 C CA . SER A 1 206 ? 18.789 -14.220 -5.157 1.00 71.75 206 SER A CA 1
ATOM 1595 C C . SER A 1 206 ? 18.073 -15.131 -4.153 1.00 71.75 206 SER A C 1
ATOM 1597 O O . SER A 1 206 ? 16.864 -15.345 -4.304 1.00 71.75 206 SER A O 1
ATOM 1599 N N . PRO A 1 207 ? 18.794 -15.667 -3.150 1.00 67.62 207 PRO A N 1
ATOM 1600 C CA . PRO A 1 207 ? 18.203 -16.556 -2.161 1.00 67.62 207 PRO A CA 1
ATOM 1601 C C . PRO A 1 207 ? 17.029 -15.868 -1.459 1.00 67.62 207 PRO A C 1
ATOM 1603 O O . PRO A 1 207 ? 17.058 -14.640 -1.298 1.00 67.62 207 PRO A O 1
ATOM 1606 N N . PRO A 1 208 ? 16.000 -16.636 -1.060 1.00 66.38 208 PRO A N 1
ATOM 1607 C CA . PRO A 1 208 ? 14.839 -16.071 -0.407 1.00 66.38 208 PRO A CA 1
ATOM 1608 C C . PRO A 1 208 ? 15.268 -15.324 0.853 1.00 66.38 208 PRO A C 1
ATOM 1610 O O . PRO A 1 208 ? 15.910 -15.881 1.743 1.00 66.38 208 PRO A O 1
ATOM 1613 N N . ALA A 1 209 ? 14.948 -14.036 0.902 1.00 65.69 209 ALA A N 1
ATOM 1614 C CA . ALA A 1 209 ? 15.205 -13.228 2.080 1.00 65.69 209 ALA A CA 1
ATOM 1615 C C . ALA A 1 209 ? 14.023 -13.401 3.035 1.00 65.69 209 ALA A C 1
ATOM 1617 O O . ALA A 1 209 ? 12.892 -13.050 2.694 1.00 65.69 209 ALA A O 1
ATOM 1618 N N . ALA A 1 210 ? 14.287 -13.938 4.225 1.00 63.78 210 ALA A N 1
ATOM 1619 C CA . ALA A 1 210 ? 13.327 -13.906 5.316 1.00 63.78 210 ALA A CA 1
ATOM 1620 C C . ALA A 1 210 ? 13.332 -12.496 5.915 1.00 63.78 210 ALA A C 1
ATOM 1622 O O . ALA A 1 210 ? 14.323 -12.056 6.502 1.00 63.78 210 ALA A O 1
ATOM 1623 N N . VAL A 1 211 ? 12.230 -11.772 5.752 1.00 60.12 211 VAL A N 1
ATOM 1624 C CA . VAL A 1 211 ? 11.948 -10.610 6.597 1.00 60.12 211 VAL A CA 1
ATOM 1625 C C . VAL A 1 211 ? 11.412 -11.153 7.922 1.00 60.12 211 VAL A C 1
ATOM 1627 O O . VAL A 1 211 ? 10.609 -12.086 7.901 1.00 60.12 211 VAL A O 1
ATOM 1630 N N . PRO A 1 212 ? 11.860 -10.639 9.082 1.00 52.84 212 PRO A N 1
ATOM 1631 C CA . PRO A 1 212 ? 11.267 -11.047 10.345 1.00 52.84 212 PRO A CA 1
ATOM 1632 C C . PRO A 1 212 ? 9.768 -10.771 10.263 1.00 52.84 212 PRO A C 1
ATOM 1634 O O . PRO A 1 212 ? 9.376 -9.655 9.919 1.00 52.84 212 PRO A O 1
ATOM 1637 N N . ALA A 1 213 ? 8.950 -11.784 10.557 1.00 42.22 213 ALA A N 1
ATOM 1638 C CA . ALA A 1 213 ? 7.513 -11.603 10.665 1.00 42.22 213 ALA A CA 1
ATOM 1639 C C . ALA A 1 213 ? 7.273 -10.409 11.591 1.00 42.22 213 ALA A C 1
ATOM 1641 O O . ALA A 1 213 ? 7.731 -10.397 12.742 1.00 42.22 213 ALA A O 1
ATOM 1642 N N . CYS A 1 214 ? 6.631 -9.368 11.062 1.00 40.25 214 CYS A N 1
ATOM 1643 C CA . CYS A 1 214 ? 6.269 -8.226 11.872 1.00 40.25 214 CYS A CA 1
ATOM 1644 C C . CYS A 1 214 ? 5.309 -8.776 12.924 1.00 40.25 214 CYS A C 1
ATOM 1646 O O . CYS A 1 214 ? 4.194 -9.189 12.606 1.00 40.25 214 CYS A O 1
ATOM 1648 N N . SER A 1 215 ? 5.767 -8.872 14.171 1.00 38.91 215 SER A N 1
ATOM 1649 C CA . SER A 1 215 ? 4.894 -9.211 15.282 1.00 38.91 215 SER A CA 1
ATOM 1650 C C . SER A 1 215 ? 3.953 -8.027 15.473 1.00 38.91 215 SER A C 1
ATOM 1652 O O . SER A 1 215 ? 4.165 -7.158 16.318 1.00 38.91 215 SER A O 1
ATOM 1654 N N . ALA A 1 216 ? 2.877 -8.001 14.685 1.00 39.28 216 ALA A N 1
ATOM 1655 C CA . ALA A 1 216 ? 1.634 -7.333 15.026 1.00 39.28 216 ALA A CA 1
ATOM 1656 C C . ALA A 1 216 ? 1.070 -8.067 16.251 1.00 39.28 216 ALA A C 1
ATOM 1658 O O . ALA A 1 216 ? 0.118 -8.842 16.196 1.00 39.28 216 ALA A O 1
ATOM 1659 N N . GLY A 1 217 ? 1.778 -7.916 17.369 1.00 34.91 217 GLY A N 1
ATOM 1660 C CA . GLY A 1 217 ? 1.460 -8.547 18.620 1.00 34.91 217 GLY A CA 1
ATOM 1661 C C . GLY A 1 217 ? 0.124 -8.007 19.086 1.00 34.91 217 GLY A C 1
ATOM 1662 O O . GLY A 1 217 ? -0.017 -6.806 19.323 1.00 34.91 217 GLY A O 1
ATOM 1663 N N . ARG A 1 218 ? -0.813 -8.925 19.327 1.00 36.72 218 ARG A N 1
ATOM 1664 C CA . ARG A 1 218 ? -1.740 -8.813 20.453 1.00 36.72 218 ARG A CA 1
ATOM 1665 C C . ARG A 1 218 ? -0.908 -8.603 21.722 1.00 36.72 218 ARG A C 1
ATOM 1667 O O . ARG A 1 218 ? -0.607 -9.544 22.445 1.00 36.72 218 ARG A O 1
ATOM 1674 N N . ARG A 1 219 ? -0.477 -7.371 21.982 1.00 33.12 219 ARG A N 1
ATOM 1675 C CA . ARG A 1 219 ? -0.009 -6.963 23.302 1.00 33.12 219 ARG A CA 1
ATOM 1676 C C . ARG A 1 219 ? -1.223 -6.434 24.035 1.00 33.12 219 ARG A C 1
ATOM 1678 O O . ARG A 1 219 ? -1.593 -5.277 23.879 1.00 33.12 219 ARG A O 1
ATOM 1685 N N . ASN A 1 220 ? -1.849 -7.326 24.797 1.00 33.88 220 ASN A N 1
ATOM 1686 C CA . ASN A 1 220 ? -2.705 -6.929 25.899 1.00 33.88 220 ASN A CA 1
ATOM 1687 C C . ASN A 1 220 ? -1.845 -6.078 26.843 1.00 33.88 220 ASN A C 1
ATOM 1689 O O . ASN A 1 220 ? -0.920 -6.587 27.478 1.00 33.88 220 ASN A O 1
ATOM 1693 N N . TRP A 1 221 ? -2.071 -4.769 26.833 1.00 30.61 221 TRP A N 1
ATOM 1694 C CA . TRP A 1 221 ? -1.317 -3.809 27.625 1.00 30.61 221 TRP A CA 1
ATOM 1695 C C . TRP A 1 221 ? -1.980 -3.691 28.998 1.00 30.61 221 TRP A C 1
ATOM 1697 O O . TRP A 1 221 ? -2.581 -2.676 29.323 1.00 30.61 221 TRP A O 1
ATOM 1707 N N . ASN A 1 222 ? -1.883 -4.752 29.804 1.00 32.00 222 ASN A N 1
ATOM 1708 C CA . ASN A 1 222 ? -2.087 -4.615 31.242 1.00 32.00 222 ASN A CA 1
ATOM 1709 C C . ASN A 1 222 ? -0.748 -4.219 31.857 1.00 32.00 222 ASN A C 1
ATOM 1711 O O . ASN A 1 222 ? 0.250 -4.933 31.747 1.00 32.00 222 ASN A O 1
ATOM 1715 N N . GLY A 1 223 ? -0.734 -3.002 32.394 1.00 33.91 223 GLY A N 1
ATOM 1716 C CA . GLY A 1 223 ? 0.461 -2.277 32.779 1.00 33.91 223 GLY A CA 1
ATOM 1717 C C . GLY A 1 223 ? 1.337 -3.012 33.784 1.00 33.91 223 GLY A C 1
ATOM 1718 O O . GLY A 1 223 ? 0.857 -3.593 34.750 1.00 33.91 223 GLY A O 1
ATOM 1719 N N . SER A 1 224 ? 2.642 -2.925 33.551 1.00 32.81 224 SER A N 1
ATOM 1720 C CA . SER A 1 224 ? 3.705 -2.868 34.557 1.00 32.81 224 SER A CA 1
ATOM 1721 C C . SER A 1 224 ? 4.982 -2.475 33.822 1.00 32.81 224 SER A C 1
ATOM 1723 O O . SER A 1 224 ? 5.386 -3.128 32.860 1.00 32.81 224 SER A O 1
ATOM 1725 N N . GLY A 1 225 ? 5.575 -1.352 34.220 1.00 40.22 225 GLY A N 1
ATOM 1726 C CA . GLY A 1 225 ? 6.767 -0.806 33.590 1.00 40.22 225 GLY A CA 1
ATOM 1727 C C . GLY A 1 225 ? 7.966 -1.749 33.683 1.00 40.22 225 GLY A C 1
ATOM 1728 O O . GLY A 1 225 ? 8.281 -2.270 34.745 1.00 40.22 225 GLY A O 1
ATOM 1729 N N . ALA A 1 226 ? 8.672 -1.908 32.567 1.00 32.50 226 ALA A N 1
ATOM 1730 C CA . ALA A 1 226 ? 10.088 -2.251 32.543 1.00 32.50 226 ALA A CA 1
ATOM 1731 C C . ALA A 1 226 ? 10.646 -1.867 31.169 1.00 32.50 226 ALA A C 1
ATOM 1733 O O . ALA A 1 226 ? 10.298 -2.458 30.145 1.00 32.50 226 ALA A O 1
ATOM 1734 N N . GLY A 1 227 ? 11.490 -0.835 31.144 1.00 36.72 227 GLY A N 1
ATOM 1735 C CA . GLY A 1 227 ? 12.122 -0.342 29.929 1.00 36.72 227 GLY A CA 1
ATOM 1736 C C . GLY A 1 227 ? 12.958 -1.415 29.233 1.00 36.72 227 GLY A C 1
ATOM 1737 O O . GLY A 1 227 ? 13.710 -2.153 29.869 1.00 36.72 227 GLY A O 1
ATOM 1738 N N . ARG A 1 228 ? 12.880 -1.463 27.901 1.00 32.16 228 ARG A N 1
ATOM 1739 C CA . ARG A 1 228 ? 13.883 -2.133 27.068 1.00 32.16 228 ARG A CA 1
ATOM 1740 C C . ARG A 1 228 ? 14.278 -1.227 25.909 1.00 32.16 228 ARG A C 1
ATOM 1742 O O . ARG A 1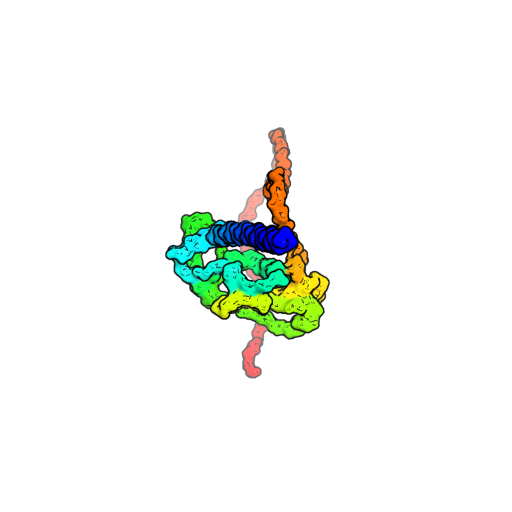 228 ? 13.445 -0.633 25.236 1.00 32.16 228 ARG A O 1
ATOM 1749 N N . ARG A 1 229 ? 15.596 -1.098 25.776 1.00 31.67 229 ARG A N 1
ATOM 1750 C CA . ARG A 1 229 ? 16.345 -0.232 24.860 1.00 31.67 229 ARG A CA 1
ATOM 1751 C C . ARG A 1 229 ? 16.101 -0.616 23.391 1.00 31.67 229 ARG A C 1
ATOM 1753 O O . ARG A 1 229 ? 15.838 -1.790 23.129 1.00 31.67 229 ARG A O 1
ATOM 1760 N N . PRO A 1 230 ? 16.287 0.302 22.424 1.00 32.75 230 PRO A N 1
ATOM 1761 C CA . PRO A 1 230 ? 16.286 -0.058 21.012 1.00 32.75 230 PRO A CA 1
ATOM 1762 C C . PRO A 1 230 ? 17.537 -0.876 20.673 1.00 32.75 230 PRO A C 1
ATOM 1764 O O . PRO A 1 230 ? 18.653 -0.516 21.056 1.00 32.75 230 PRO A O 1
ATOM 1767 N N . CYS A 1 231 ? 17.349 -1.958 19.919 1.00 27.77 231 CYS A N 1
ATOM 1768 C CA . CYS A 1 231 ? 18.420 -2.731 19.303 1.00 27.77 231 CYS A CA 1
ATOM 1769 C C . CYS A 1 231 ? 19.158 -1.870 18.266 1.00 27.77 231 CYS A C 1
ATOM 1771 O O . CYS A 1 231 ? 18.811 -1.847 17.088 1.00 27.77 231 CYS A O 1
ATOM 1773 N N . ALA A 1 232 ? 20.192 -1.153 18.703 1.00 32.31 232 ALA A N 1
ATOM 1774 C CA . ALA A 1 232 ? 21.185 -0.578 17.812 1.00 32.31 232 ALA A CA 1
ATOM 1775 C C . ALA A 1 232 ? 22.064 -1.713 17.263 1.00 32.31 232 ALA A C 1
ATOM 1777 O O . ALA A 1 232 ? 22.861 -2.312 17.990 1.00 32.31 232 ALA A O 1
ATOM 1778 N N . GLY A 1 233 ? 21.910 -2.018 15.973 1.00 29.19 233 GLY A N 1
ATOM 1779 C CA . GLY A 1 233 ? 22.790 -2.919 15.237 1.00 29.19 233 GLY A CA 1
ATOM 1780 C C . GLY A 1 233 ? 24.225 -2.395 15.253 1.00 29.19 233 GLY A C 1
ATOM 1781 O O . GLY A 1 233 ? 24.581 -1.481 14.512 1.00 29.19 233 GLY A O 1
ATOM 1782 N N . SER A 1 234 ? 25.059 -2.969 16.119 1.00 28.28 234 SER A N 1
ATOM 1783 C CA . SER A 1 234 ? 26.482 -2.648 16.190 1.00 28.28 234 SER A CA 1
ATOM 1784 C C . SER A 1 234 ? 27.238 -3.311 15.033 1.00 28.28 234 SER A C 1
ATOM 1786 O O . SER A 1 234 ? 27.671 -4.457 15.106 1.00 28.28 234 SER A O 1
ATOM 1788 N N . TRP A 1 235 ? 27.426 -2.574 13.938 1.00 26.48 235 TRP A N 1
ATOM 1789 C CA . TRP A 1 235 ? 28.451 -2.900 12.945 1.00 26.48 235 TRP A CA 1
ATOM 1790 C C . TRP A 1 235 ? 29.832 -2.657 13.569 1.00 26.48 235 TRP A C 1
ATOM 1792 O O . TRP A 1 235 ? 30.353 -1.539 13.578 1.00 26.48 235 TRP A O 1
ATOM 1802 N N . LYS A 1 236 ? 30.439 -3.706 14.137 1.00 26.36 236 LYS A N 1
ATOM 1803 C CA . LYS A 1 236 ? 31.829 -3.657 14.604 1.00 26.36 236 LYS A CA 1
ATOM 1804 C C . LYS A 1 236 ? 32.772 -3.561 13.401 1.00 26.36 236 LYS A C 1
ATOM 1806 O O . LYS A 1 236 ? 33.033 -4.545 12.720 1.00 26.36 236 LYS A O 1
ATOM 1811 N N . ARG A 1 237 ? 33.331 -2.369 13.170 1.00 27.52 237 ARG A N 1
ATOM 1812 C CA . ARG A 1 237 ? 34.543 -2.186 12.353 1.00 27.52 237 ARG A CA 1
ATOM 1813 C C . ARG A 1 237 ? 35.696 -3.018 12.948 1.00 27.52 237 ARG A C 1
ATOM 1815 O O . ARG A 1 237 ? 35.926 -2.908 14.156 1.00 27.52 237 ARG A O 1
ATOM 1822 N N . PRO A 1 238 ? 36.484 -3.766 12.155 1.00 30.06 238 PRO A N 1
ATOM 1823 C CA . PRO A 1 238 ? 37.707 -4.378 12.660 1.00 30.06 238 PRO A CA 1
ATOM 1824 C C . PRO A 1 238 ? 38.715 -3.277 13.013 1.00 30.06 238 PRO A C 1
ATOM 1826 O O . PRO A 1 238 ? 39.061 -2.437 12.178 1.00 30.06 238 PRO A O 1
ATOM 1829 N N . ARG A 1 239 ? 39.181 -3.257 14.267 1.00 30.52 239 ARG A N 1
ATOM 1830 C CA . ARG A 1 239 ? 40.268 -2.377 14.717 1.00 30.52 239 ARG A CA 1
ATOM 1831 C C . ARG A 1 239 ? 41.548 -2.737 13.955 1.00 30.52 239 ARG A C 1
ATOM 1833 O O . ARG A 1 239 ? 42.079 -3.831 14.121 1.00 30.52 239 ARG A O 1
ATOM 1840 N N . ARG A 1 240 ? 42.074 -1.794 13.165 1.00 31.64 240 ARG A N 1
ATOM 1841 C CA . ARG A 1 240 ? 43.468 -1.822 12.696 1.00 31.64 240 ARG A CA 1
ATOM 1842 C C . ARG A 1 240 ? 44.386 -1.849 13.923 1.00 31.64 240 ARG A C 1
ATOM 1844 O O . ARG A 1 240 ? 44.346 -0.919 14.728 1.00 31.64 240 ARG A O 1
ATOM 1851 N N . ARG A 1 241 ? 45.202 -2.898 14.064 1.00 31.23 241 ARG A N 1
ATOM 1852 C CA . ARG A 1 241 ? 46.333 -2.918 15.002 1.00 31.23 241 ARG A CA 1
ATOM 1853 C C . ARG A 1 241 ? 47.317 -1.820 14.580 1.00 31.23 241 ARG A C 1
ATOM 1855 O O . ARG A 1 241 ? 47.776 -1.818 13.442 1.00 31.23 241 ARG A O 1
ATOM 1862 N N . ARG A 1 242 ? 47.591 -0.868 15.474 1.00 30.86 242 ARG A N 1
ATOM 1863 C CA . ARG A 1 242 ? 48.743 0.037 15.374 1.00 30.86 242 ARG A CA 1
ATOM 1864 C C . ARG A 1 242 ? 49.929 -0.670 16.031 1.00 30.86 242 ARG A C 1
ATOM 1866 O O . ARG A 1 242 ? 49.815 -1.056 17.189 1.00 30.86 242 ARG A O 1
ATOM 1873 N N . SER A 1 243 ? 51.021 -0.840 15.296 1.00 34.53 243 SER A N 1
ATOM 1874 C CA . SER A 1 243 ? 52.330 -1.209 15.851 1.00 34.53 243 SER A CA 1
ATOM 1875 C C . SER A 1 243 ? 53.057 0.059 16.337 1.00 34.53 243 SER A C 1
ATOM 1877 O O . SER A 1 243 ? 52.829 1.122 15.749 1.00 34.53 243 SER A O 1
ATOM 1879 N N . PRO A 1 244 ? 53.891 -0.009 17.393 1.00 41.84 244 PRO A N 1
ATOM 1880 C CA . PRO A 1 244 ? 54.634 1.141 17.915 1.00 41.84 244 PRO A CA 1
ATOM 1881 C C . PRO A 1 244 ? 55.903 1.441 17.084 1.00 41.84 244 PRO A C 1
ATOM 1883 O O . PRO A 1 244 ? 56.288 0.616 16.252 1.00 41.84 244 PRO A O 1
ATOM 1886 N N . PRO A 1 245 ? 56.539 2.617 17.266 1.00 43.72 245 PRO A N 1
ATOM 1887 C CA . PRO A 1 245 ? 57.646 3.070 16.433 1.00 43.72 245 PRO A CA 1
ATOM 1888 C C . PRO A 1 245 ? 59.002 2.628 17.000 1.00 43.72 245 PRO A C 1
ATOM 1890 O O . PRO A 1 245 ? 59.235 2.722 18.200 1.00 43.72 245 PRO A O 1
ATOM 1893 N N . THR A 1 246 ? 59.929 2.254 16.124 1.00 37.72 246 THR A N 1
ATOM 1894 C CA . THR A 1 246 ? 61.368 2.201 16.429 1.00 37.72 246 THR A CA 1
ATOM 1895 C C . THR A 1 246 ? 62.141 2.670 15.205 1.00 37.72 246 THR A C 1
ATOM 1897 O O . THR A 1 246 ? 61.890 2.217 14.088 1.00 37.72 246 THR A O 1
ATOM 1900 N N . GLY A 1 247 ? 63.018 3.647 15.425 1.00 32.09 247 GLY A N 1
ATOM 1901 C CA . GLY A 1 247 ? 63.818 4.302 14.402 1.00 32.09 247 GLY A CA 1
ATOM 1902 C C . GLY A 1 247 ? 65.134 3.592 14.078 1.00 32.09 247 GLY A C 1
ATOM 1903 O O . GLY A 1 247 ? 65.605 2.754 14.836 1.00 32.09 247 GLY A O 1
ATOM 1904 N N . ASN A 1 248 ? 65.683 4.029 12.940 1.00 35.00 248 ASN A N 1
ATOM 1905 C CA . ASN A 1 248 ? 67.069 4.012 12.458 1.00 35.00 248 ASN A CA 1
ATOM 1906 C C . ASN A 1 248 ? 67.923 2.746 12.600 1.00 35.00 248 ASN A C 1
ATOM 1908 O O . ASN A 1 248 ? 68.395 2.442 13.684 1.00 35.00 248 ASN A O 1
ATOM 1912 N N . LEU A 1 249 ? 68.332 2.198 11.446 1.00 34.72 249 LEU A N 1
ATOM 1913 C CA . LEU A 1 249 ? 69.748 1.978 11.110 1.00 34.72 249 LEU A CA 1
ATOM 1914 C C . LEU A 1 249 ? 69.928 1.713 9.595 1.00 34.72 249 LEU A C 1
ATOM 1916 O O . LEU A 1 249 ? 69.334 0.808 9.026 1.00 34.72 249 LEU A O 1
ATOM 1920 N N . LEU A 1 250 ? 70.711 2.605 8.981 1.00 33.66 250 LEU A N 1
ATOM 1921 C CA . LEU A 1 250 ? 71.624 2.490 7.831 1.00 33.66 250 LEU A CA 1
ATOM 1922 C C . LEU A 1 250 ? 71.342 1.575 6.600 1.00 33.66 250 LEU A C 1
ATOM 1924 O O . LEU A 1 250 ? 71.208 0.362 6.663 1.00 33.66 250 LEU A O 1
ATOM 1928 N N . ARG A 1 251 ? 71.409 2.267 5.447 1.00 32.88 251 ARG A N 1
ATOM 1929 C CA . ARG A 1 251 ? 71.724 1.916 4.035 1.00 32.88 251 ARG A CA 1
ATOM 1930 C C . ARG A 1 251 ? 72.801 0.811 3.828 1.00 32.88 251 ARG A C 1
ATOM 1932 O O . ARG A 1 251 ? 73.591 0.633 4.749 1.00 32.88 251 ARG A O 1
ATOM 1939 N N . PRO A 1 252 ? 72.962 0.188 2.618 1.00 41.31 252 PRO A N 1
ATOM 1940 C CA . PRO A 1 252 ? 73.148 0.922 1.348 1.00 41.31 252 PRO A CA 1
ATOM 1941 C C . PRO A 1 252 ? 72.670 0.318 -0.001 1.00 41.31 252 PRO A C 1
ATOM 1943 O O . PRO A 1 252 ? 72.434 -0.867 -0.175 1.00 41.31 252 PRO A O 1
ATOM 1946 N N . SER A 1 253 ? 72.567 1.258 -0.953 1.00 28.30 253 SER A N 1
ATOM 1947 C CA . SER A 1 253 ? 72.731 1.223 -2.420 1.00 28.30 253 SER A CA 1
ATOM 1948 C C . SER A 1 253 ? 72.418 -0.036 -3.243 1.00 28.30 253 SER A C 1
ATOM 1950 O O . SER A 1 253 ? 73.175 -0.997 -3.218 1.00 28.30 253 SER A O 1
ATOM 1952 N N . MET A 1 254 ? 71.531 0.125 -4.233 1.00 30.31 254 MET A N 1
ATOM 1953 C CA . MET A 1 254 ? 71.940 -0.054 -5.633 1.00 30.31 254 MET A CA 1
ATOM 1954 C C . MET A 1 254 ? 71.018 0.693 -6.607 1.00 30.31 254 MET A C 1
ATOM 1956 O O . MET A 1 254 ? 69.796 0.690 -6.496 1.00 30.31 254 MET A O 1
ATOM 1960 N N . ASN A 1 255 ? 71.676 1.394 -7.530 1.00 30.55 255 ASN A N 1
ATOM 1961 C CA . ASN A 1 255 ? 71.147 2.100 -8.693 1.00 30.55 255 ASN A CA 1
ATOM 1962 C C . ASN A 1 255 ? 70.229 1.213 -9.547 1.00 30.55 255 ASN A C 1
ATOM 1964 O O . ASN A 1 255 ? 70.568 0.062 -9.776 1.00 30.55 255 ASN A O 1
ATOM 1968 N N . TRP A 1 256 ? 69.206 1.801 -10.176 1.00 25.97 256 TRP A N 1
ATOM 1969 C CA . TRP A 1 256 ? 69.166 1.912 -11.642 1.00 25.97 256 TRP A CA 1
ATOM 1970 C C . TRP A 1 256 ? 68.164 2.989 -12.087 1.00 25.97 256 TRP A C 1
ATOM 1972 O O . TRP A 1 256 ? 67.107 3.203 -11.497 1.00 25.97 256 TRP A O 1
ATOM 1982 N N . LYS A 1 257 ? 68.589 3.758 -13.089 1.00 29.16 257 LYS A N 1
ATOM 1983 C CA . LYS A 1 257 ? 68.037 5.045 -13.515 1.00 29.16 257 LYS A CA 1
ATOM 1984 C C . LYS A 1 257 ? 66.761 4.907 -14.354 1.00 29.16 257 LYS A C 1
ATOM 1986 O O . LYS A 1 257 ? 66.639 4.040 -15.207 1.00 29.16 257 LYS A O 1
ATOM 1991 N N . ARG A 1 258 ? 65.894 5.911 -14.185 1.00 30.61 258 ARG A N 1
ATOM 1992 C CA . ARG A 1 258 ? 64.894 6.428 -15.140 1.00 30.61 258 ARG A CA 1
ATOM 1993 C C . ARG A 1 258 ? 65.319 6.339 -16.616 1.00 30.61 258 ARG A C 1
ATOM 1995 O O . ARG A 1 258 ? 66.412 6.792 -16.943 1.00 30.61 258 ARG A O 1
ATOM 2002 N N . ARG A 1 259 ? 64.356 6.018 -17.492 1.00 29.84 259 ARG A N 1
ATOM 2003 C CA . ARG A 1 259 ? 64.017 6.704 -18.771 1.00 29.84 259 ARG A CA 1
ATOM 2004 C C . ARG A 1 259 ? 62.651 6.151 -19.236 1.00 29.84 259 ARG A C 1
ATOM 2006 O O . ARG A 1 259 ? 62.494 4.948 -19.319 1.00 29.84 259 ARG A O 1
ATOM 2013 N N . ARG A 1 260 ? 61.554 6.917 -19.182 1.00 26.19 260 ARG A N 1
ATOM 2014 C CA . ARG A 1 260 ? 61.050 7.937 -20.133 1.00 26.19 260 ARG A CA 1
ATOM 2015 C C . ARG A 1 260 ? 60.554 7.368 -21.483 1.00 26.19 260 ARG A C 1
ATOM 2017 O O . ARG A 1 260 ? 61.352 6.867 -22.255 1.00 26.19 260 ARG A O 1
ATOM 2024 N N . PHE A 1 261 ? 59.274 7.667 -21.748 1.00 24.58 261 PHE A N 1
ATOM 2025 C CA . PHE A 1 261 ? 58.621 7.964 -23.039 1.00 24.58 261 PHE A CA 1
ATOM 2026 C C . PHE A 1 261 ? 58.144 6.830 -23.978 1.00 24.58 261 PHE A C 1
ATOM 2028 O O . PHE A 1 261 ? 58.917 6.162 -24.644 1.00 24.58 261 PHE A O 1
ATOM 2035 N N . SER A 1 262 ? 56.806 6.741 -24.061 1.00 25.05 262 SER A N 1
ATOM 2036 C CA . SER A 1 262 ? 55.954 6.749 -25.270 1.00 25.05 262 SER A CA 1
ATOM 2037 C C . SER A 1 262 ? 56.339 5.922 -26.506 1.00 25.05 262 SER A C 1
ATOM 2039 O O . SER A 1 262 ? 57.254 6.297 -27.228 1.00 25.05 262 SER A O 1
ATOM 2041 N N . ALA A 1 263 ? 55.473 4.972 -26.880 1.00 28.39 263 ALA A N 1
ATOM 2042 C CA . ALA A 1 263 ? 54.979 4.810 -28.257 1.00 28.39 263 ALA A CA 1
ATOM 2043 C C . ALA A 1 263 ? 53.858 3.754 -28.311 1.00 28.39 263 ALA A C 1
ATOM 2045 O O . ALA A 1 263 ? 54.097 2.562 -28.464 1.00 28.39 263 ALA A O 1
ATOM 2046 N N . VAL A 1 264 ? 52.606 4.206 -28.226 1.00 30.64 264 VAL A N 1
ATOM 2047 C CA . VAL A 1 264 ? 51.445 3.453 -28.717 1.00 30.64 264 VAL A CA 1
ATOM 2048 C C . VAL A 1 264 ? 51.295 3.792 -30.197 1.00 30.64 264 VAL A C 1
ATOM 2050 O O . VAL A 1 264 ? 50.882 4.904 -30.520 1.00 30.64 264 VAL A O 1
ATOM 2053 N N . ARG A 1 265 ? 51.612 2.856 -31.102 1.00 27.72 265 ARG A N 1
ATOM 2054 C CA . ARG A 1 265 ? 51.111 2.852 -32.492 1.00 27.72 265 ARG A CA 1
ATOM 2055 C C . ARG A 1 265 ? 51.202 1.461 -33.149 1.00 27.72 265 ARG A C 1
ATOM 2057 O O . ARG A 1 265 ? 52.256 1.024 -33.573 1.00 27.72 265 ARG A O 1
ATOM 2064 N N . ARG A 1 266 ? 50.017 0.846 -33.262 1.00 28.98 266 ARG A N 1
ATOM 2065 C CA . ARG A 1 266 ? 49.390 0.198 -34.440 1.00 28.98 266 ARG A 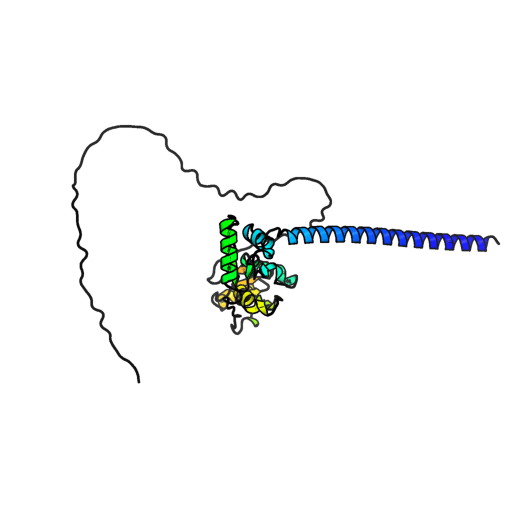CA 1
ATOM 2066 C C . ARG A 1 266 ? 50.229 -0.703 -35.367 1.00 28.98 266 ARG A C 1
ATOM 2068 O O . ARG A 1 266 ? 50.959 -0.198 -36.209 1.00 28.98 266 ARG A O 1
ATOM 2075 N N . ARG A 1 267 ? 49.822 -1.974 -35.447 1.00 26.34 267 ARG A N 1
ATOM 2076 C CA . ARG A 1 267 ? 49.137 -2.668 -36.578 1.00 26.34 267 ARG A CA 1
ATOM 2077 C C . ARG A 1 267 ? 49.005 -4.137 -36.138 1.00 26.34 267 ARG A C 1
ATOM 2079 O O . ARG A 1 267 ? 49.926 -4.657 -35.538 1.00 26.34 267 ARG A O 1
ATOM 2086 N N . ILE A 1 268 ? 47.858 -4.799 -36.258 1.00 30.62 268 ILE A N 1
ATOM 2087 C CA . ILE A 1 268 ? 47.338 -5.388 -37.499 1.00 30.62 268 ILE A CA 1
ATOM 2088 C C . ILE A 1 268 ? 45.800 -5.473 -37.405 1.00 30.62 268 ILE A C 1
ATOM 2090 O O . ILE A 1 268 ? 45.245 -5.962 -36.426 1.00 30.62 268 ILE A O 1
ATOM 2094 N N . ARG A 1 269 ? 45.121 -4.959 -38.440 1.00 28.72 269 ARG A N 1
ATOM 2095 C CA . ARG A 1 269 ? 43.733 -5.291 -38.809 1.00 28.72 269 ARG A CA 1
ATOM 2096 C C . ARG A 1 269 ? 43.771 -6.586 -39.616 1.00 28.72 269 ARG A C 1
ATOM 2098 O O . ARG A 1 269 ? 44.668 -6.686 -40.436 1.00 28.72 269 ARG A O 1
ATOM 2105 N N . TRP A 1 270 ? 42.756 -7.439 -39.502 1.00 26.98 270 TRP A N 1
ATOM 2106 C CA . TRP A 1 270 ? 42.043 -8.035 -40.644 1.00 26.98 270 TRP A CA 1
ATOM 2107 C C . TRP A 1 270 ? 40.719 -8.620 -40.124 1.00 26.98 270 TRP A C 1
ATOM 2109 O O . TRP A 1 270 ? 40.687 -9.622 -39.424 1.00 26.98 270 TRP A O 1
ATOM 2119 N N . CYS A 1 271 ? 39.621 -7.931 -40.420 1.00 29.52 271 CYS A N 1
ATOM 2120 C CA . CYS A 1 271 ? 38.262 -8.455 -40.335 1.00 29.52 271 CYS A CA 1
ATOM 2121 C C . CYS A 1 271 ? 37.543 -7.859 -41.541 1.00 29.52 271 CYS A C 1
ATOM 2123 O O . CYS A 1 271 ? 37.141 -6.694 -41.534 1.00 29.52 271 CYS A O 1
ATOM 2125 N N . GLY A 1 272 ? 37.524 -8.618 -42.630 1.00 27.50 272 GLY A N 1
ATOM 2126 C CA . GLY A 1 272 ? 36.615 -8.389 -43.736 1.00 27.50 272 GLY A CA 1
ATOM 2127 C C . GLY A 1 272 ? 35.448 -9.338 -43.553 1.00 27.50 272 GLY A C 1
ATOM 2128 O O . GLY A 1 272 ? 35.682 -10.525 -43.390 1.00 27.50 272 GLY A O 1
ATOM 2129 N N . TRP A 1 273 ? 34.226 -8.818 -43.569 1.00 29.11 273 TRP A N 1
ATOM 2130 C CA . TRP A 1 273 ? 33.064 -9.487 -44.149 1.00 29.11 273 TRP A CA 1
ATOM 2131 C C . TRP A 1 273 ? 32.004 -8.416 -44.422 1.00 29.11 273 TRP A C 1
ATOM 2133 O O . TRP A 1 273 ? 31.625 -7.636 -43.550 1.00 29.11 273 TRP A O 1
ATOM 2143 N N . LYS A 1 274 ? 31.613 -8.324 -45.693 1.00 36.34 274 LYS A N 1
ATOM 2144 C CA . LYS A 1 274 ? 30.654 -7.374 -46.254 1.00 36.34 274 LYS A CA 1
ATOM 2145 C C . LYS A 1 274 ? 29.716 -8.199 -47.138 1.00 36.34 274 LYS A C 1
ATOM 2147 O O . LYS A 1 274 ? 30.173 -8.726 -48.145 1.00 36.34 274 LYS A O 1
ATOM 2152 N N . ALA A 1 275 ? 28.434 -8.280 -46.795 1.00 37.50 275 ALA A N 1
ATOM 2153 C CA . ALA A 1 275 ? 27.337 -8.691 -47.685 1.00 37.50 275 ALA A CA 1
ATOM 2154 C C . ALA A 1 275 ? 26.033 -8.107 -47.096 1.00 37.50 275 ALA A C 1
ATOM 2156 O O . ALA A 1 275 ? 25.728 -8.376 -45.941 1.00 37.50 275 ALA A O 1
ATOM 2157 N N . ARG A 1 276 ? 25.498 -7.005 -47.658 1.00 38.84 276 ARG A N 1
ATOM 2158 C CA . ARG A 1 276 ? 24.397 -6.904 -48.663 1.00 38.84 276 ARG A CA 1
ATOM 2159 C C . ARG A 1 276 ? 23.075 -7.495 -48.136 1.00 38.84 276 ARG A C 1
ATOM 2161 O O . ARG A 1 276 ? 23.032 -8.676 -47.849 1.00 38.84 276 ARG A O 1
ATOM 2168 N N . ARG A 1 277 ? 22.077 -6.678 -47.757 1.00 38.19 277 ARG A N 1
ATOM 2169 C CA . ARG A 1 277 ? 21.013 -6.011 -48.565 1.00 38.19 277 ARG A CA 1
ATOM 2170 C C . ARG A 1 277 ? 20.124 -6.979 -49.371 1.00 38.19 277 ARG A C 1
ATOM 2172 O O . ARG A 1 277 ? 20.601 -7.513 -50.361 1.00 38.19 277 ARG A O 1
ATOM 2179 N N . THR A 1 278 ? 18.859 -7.075 -48.929 1.00 43.84 278 THR A N 1
ATOM 2180 C CA . THR A 1 278 ? 17.584 -7.108 -49.694 1.00 43.84 278 THR A CA 1
ATOM 2181 C C . THR A 1 278 ? 17.583 -7.752 -51.080 1.00 43.84 278 THR A C 1
ATOM 2183 O O . THR A 1 278 ? 18.171 -7.177 -51.996 1.00 43.84 278 THR A O 1
ATOM 2186 N N . ILE A 1 279 ? 16.815 -8.836 -51.234 1.00 45.16 279 ILE A N 1
ATOM 2187 C CA . ILE A 1 279 ? 15.470 -8.909 -51.853 1.00 45.16 279 ILE A CA 1
ATOM 2188 C C . ILE A 1 279 ? 14.687 -9.972 -51.074 1.00 45.16 279 ILE A C 1
ATOM 2190 O O . ILE A 1 279 ? 15.344 -10.944 -50.636 1.00 45.16 279 ILE A O 1
#

Radius of gyration: 33.78 Å; chains: 1; bounding box: 128×50×105 Å

Secondary structure (DSSP, 8-state):
-HHHHHHHHHHHHHHHHHHHHHHHHHHHHHHHHHHHHHHHHHHHHHHHTTTTS-HHHHHHHHTTTTSSSEEEEHHHH-EE-TTTHHHHHHHHGGGGGPEEESSHHHHHHHHHHHHHTT-----EEETTT--------TTSTTSTTEEEETTTSEE--GGGHHHHHHHHTTEEEES-HHHHHHHHHHTTT-SEEEETT-EEE-TT-PPPEEPPP-----------------------PPPPPPPPP----------------------------------

pLDDT: mean 75.32, std 24.9, range [24.58, 95.88]

Sequence (279 aa):
MGNIIAGHSLRLEERKKKAAAASEQRMKLTMDTGALDNRIRLLTEMEREYEGFSKAVKLVCQAKGGLRGIHGPVAELVRTEQKYSLAIEIALGGGLQNIVVDREEDAKAAIGFLKQRSGGRATFLPLTAIRGEEMRERGVEQAEGFVGLASRLVRFDPKYQNIFYNLLGRTVVVEDLDCGIALARRYRNAFRIVTLDGQVINRGGSPPAAVPACSAGRRNWNGSGAGRRPCAGSWKRPRRRRSPPTGNLLRPSMNWKRRRFSAVRRRIRWCGWKARRTI